Protein AF-A0A350XP68-F1 (afdb_monomer_lite)

Sequence (271 aa):
MRIRVRRPWAGPPRLPQLRHRERGGGRIGTDLDRAASTTGAGGSLAAGVLRELWVLLHRGKGRGGALSQLRDPGYGWGHRGGRRVNRSDWEQAYGDAPKRRDRWVTLSFEDLPALGLPESGEPPERIGYPGEFPYTRGIHATGYRGRQWTIRQFAGFAGVEQTNARFRHLLAQGQHGVSVAFDMPTLMGLDSDSPLALGEVGHCGVAIDTADDMAMLFDSIPLGEVSVSMTINGPAQVLFAFLLVAAEEQGVSWRDLRGTLQNDILKEYIA

pLDDT: mean 73.29, std 26.28, range [24.64, 98.19]

Radius of gyration: 33.62 Å; chains: 1; bounding box: 67×69×98 Å

Secondary structure (DSSP, 8-state):
-----SS----S--------------------------------SSSSHHHHHHHHHS----------------------------HHHHHHHHHHS--S-S--B-TTS-B--S----SSSSPPTTT--TTSTT-TT-SSTTHHHH-PPP---EE--BSHHHHHHHHHHHHHTT-SEEEEEBPHHHHTT--TTSGGGTTTTTTSSB---SHHHHHHHTTTS-TTTSEEEEE--TTHHHHHHHHHHHHHHTT--TTT--EEE---HHHHTT-

Foldseek 3Di:
DDADDPDDDPDAPDDPPPDDDDDDDDDDDDDDDDDDDDDDDDDDDPPPPVVVVVVVPDDDDDDDDDDPDDDDPDPDPDPPPDDPQDPVNVVVVVVPDDDPDPFDADPVRHTDDPDDDDPPVADDQCCHADCDPVNVVHVDNCPVVVPNDQQEDEDFAAELQVLLVVVVVVVVVPHQAYEFDEWPCVQVLHACPDPVNPPTARHRGYHDRYLVSVLSSCVPPQQLRHAYEYAHAPCLVVVVVSPCVSCVVVVHDPVSGHYYYPHDVVVVVVD

Structure (mmCIF, N/CA/C/O backbone):
data_AF-A0A350XP68-F1
#
_entry.id   AF-A0A350XP68-F1
#
loop_
_atom_site.group_PDB
_atom_site.id
_atom_site.type_symbol
_atom_site.label_atom_id
_atom_site.label_alt_id
_atom_site.label_comp_id
_atom_site.label_asym_id
_atom_site.label_entity_id
_atom_site.label_seq_id
_atom_site.pdbx_PDB_ins_code
_atom_site.Cartn_x
_atom_site.Cartn_y
_atom_site.Cartn_z
_atom_site.occupancy
_atom_site.B_iso_or_equiv
_atom_site.auth_seq_id
_atom_site.auth_comp_id
_atom_site.auth_asym_id
_atom_site.auth_atom_id
_atom_site.pdbx_PDB_model_num
ATOM 1 N N . MET A 1 1 ? -2.113 3.428 21.354 1.00 56.75 1 MET A N 1
ATOM 2 C CA . MET A 1 1 ? -2.786 2.276 20.727 1.00 56.75 1 MET A CA 1
ATOM 3 C C . MET A 1 1 ? -3.249 1.266 21.758 1.00 56.75 1 MET A C 1
ATOM 5 O O . MET A 1 1 ? -2.431 0.588 22.380 1.00 56.75 1 MET A O 1
ATOM 9 N N . ARG A 1 2 ? -4.565 1.175 21.968 1.00 53.50 2 ARG A N 1
ATOM 10 C CA . ARG A 1 2 ? -5.187 0.195 22.874 1.00 53.50 2 ARG A CA 1
ATOM 11 C C . ARG A 1 2 ? -5.909 -0.879 22.066 1.00 53.50 2 ARG A C 1
ATOM 13 O O . ARG A 1 2 ? -6.764 -0.572 21.247 1.00 53.50 2 ARG A O 1
ATOM 20 N N . ILE A 1 3 ? -5.661 -2.152 22.372 1.00 54.84 3 ILE A N 1
ATOM 21 C CA . ILE A 1 3 ? -6.489 -3.249 21.853 1.00 54.84 3 ILE A CA 1
ATOM 22 C C . ILE A 1 3 ? -7.806 -3.257 22.643 1.00 54.84 3 ILE A C 1
ATOM 24 O O . ILE A 1 3 ? -7.918 -3.904 23.683 1.00 54.84 3 ILE A O 1
ATOM 28 N N . ARG A 1 4 ? -8.788 -2.468 22.204 1.00 54.00 4 ARG A N 1
ATOM 29 C CA . ARG A 1 4 ? -10.177 -2.559 22.673 1.00 54.00 4 ARG A CA 1
ATOM 30 C C . ARG A 1 4 ? -11.000 -3.245 21.587 1.00 54.00 4 ARG A C 1
ATOM 32 O O . ARG A 1 4 ? -10.886 -2.880 20.423 1.00 54.00 4 ARG A O 1
ATOM 39 N N . VAL A 1 5 ? -11.778 -4.245 21.993 1.00 51.34 5 VAL A N 1
ATOM 40 C CA . VAL A 1 5 ? -12.723 -4.977 21.142 1.00 51.34 5 VAL A CA 1
ATOM 41 C C . VAL A 1 5 ? -14.098 -4.846 21.796 1.00 51.34 5 VAL A C 1
ATOM 43 O O . VAL A 1 5 ? -14.248 -5.176 22.977 1.00 51.34 5 VAL A O 1
ATOM 46 N N . ARG A 1 6 ? -15.103 -4.341 21.076 1.00 46.31 6 ARG A N 1
ATOM 47 C CA . ARG A 1 6 ? -16.479 -4.147 21.575 1.00 46.31 6 ARG A CA 1
ATOM 48 C C . ARG A 1 6 ? -17.195 -5.462 21.851 1.00 46.31 6 ARG A C 1
ATOM 50 O O . ARG A 1 6 ? -18.152 -5.483 22.626 1.00 46.31 6 ARG A O 1
ATOM 57 N N . ARG A 1 7 ? -16.764 -6.554 21.218 1.00 53.28 7 ARG A N 1
ATOM 58 C CA . ARG A 1 7 ? -17.338 -7.890 21.395 1.00 53.28 7 ARG A CA 1
ATOM 59 C C . ARG A 1 7 ? -16.305 -8.833 22.015 1.00 53.28 7 ARG A C 1
ATOM 61 O O . ARG A 1 7 ? -15.182 -8.902 21.528 1.00 53.28 7 ARG A O 1
ATOM 68 N N . PRO A 1 8 ? -16.654 -9.590 23.070 1.00 50.75 8 PRO A N 1
ATOM 69 C CA . PRO A 1 8 ? -15.795 -10.668 23.540 1.00 50.75 8 PRO A CA 1
ATOM 70 C C . PRO A 1 8 ? -15.576 -11.669 22.400 1.00 50.75 8 PRO A C 1
ATOM 72 O O . PRO A 1 8 ? -16.547 -12.165 21.823 1.00 50.75 8 PRO A O 1
ATOM 75 N N . TRP A 1 9 ? -14.318 -11.975 22.081 1.00 49.12 9 TRP A N 1
ATOM 76 C CA . TRP A 1 9 ? -13.973 -13.020 21.120 1.00 49.12 9 TRP A CA 1
ATOM 77 C C . TRP A 1 9 ? -14.580 -14.356 21.574 1.00 49.12 9 TRP A C 1
ATOM 79 O O . TRP A 1 9 ? -14.229 -14.888 22.626 1.00 49.12 9 TRP A O 1
ATOM 89 N N . ALA A 1 10 ? -15.508 -14.900 20.783 1.00 53.75 10 ALA A N 1
ATOM 90 C CA . ALA A 1 10 ? -16.232 -16.133 21.107 1.00 53.75 10 ALA A CA 1
ATOM 91 C C . ALA A 1 10 ? -15.424 -17.428 20.847 1.00 53.75 10 ALA A C 1
ATOM 93 O O . ALA A 1 10 ? -15.939 -18.528 21.058 1.00 53.75 10 ALA A O 1
ATOM 94 N N . GLY A 1 11 ? -14.164 -17.310 20.410 1.00 42.56 11 GLY A N 1
ATOM 95 C CA . GLY A 1 11 ? -13.335 -18.422 19.946 1.00 42.56 11 GLY A CA 1
ATOM 96 C C . GLY A 1 11 ? -13.767 -18.969 18.574 1.00 42.56 11 GLY A C 1
ATOM 97 O O . GLY A 1 11 ? -14.849 -18.647 18.080 1.00 42.56 11 GLY A O 1
ATOM 98 N N . PRO A 1 12 ? -12.929 -19.793 17.922 1.00 47.38 12 PRO A N 1
ATOM 99 C CA . PRO A 1 12 ? -13.281 -20.413 16.648 1.00 47.38 12 PRO A CA 1
ATOM 100 C C . PRO A 1 12 ? -14.461 -21.393 16.809 1.00 47.38 12 PRO A C 1
ATOM 102 O O . PRO A 1 12 ? -14.579 -22.052 17.851 1.00 47.38 12 PRO A O 1
ATOM 105 N N . PRO A 1 13 ? -15.324 -21.554 15.786 1.00 48.75 13 PRO A N 1
ATOM 106 C CA . PRO A 1 13 ? -16.388 -22.550 15.817 1.00 48.75 13 PRO A CA 1
ATOM 107 C C . PRO A 1 13 ? -15.786 -23.948 16.000 1.00 48.75 13 PRO A C 1
ATOM 109 O O . PRO A 1 13 ? -14.876 -24.355 15.274 1.00 48.75 13 PRO A O 1
ATOM 112 N N . ARG A 1 14 ? -16.291 -24.701 16.986 1.00 39.47 14 ARG A N 1
ATOM 113 C CA . ARG A 1 14 ? -15.893 -26.100 17.187 1.00 39.47 14 ARG A CA 1
ATOM 114 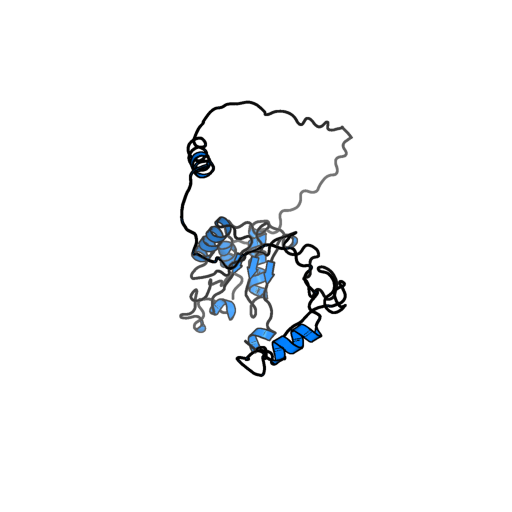C C . ARG A 1 14 ? -16.251 -26.875 15.924 1.00 39.47 14 ARG A C 1
ATOM 116 O O . ARG A 1 14 ? -17.431 -27.031 15.617 1.00 39.47 14 ARG A O 1
ATOM 123 N N . LEU A 1 15 ? -15.237 -27.358 15.208 1.00 36.22 15 LEU A N 1
ATOM 124 C CA . LEU A 1 15 ? -15.442 -28.243 14.067 1.00 36.22 15 LEU A CA 1
ATOM 125 C C . LEU A 1 15 ? -16.299 -29.438 14.521 1.00 36.22 15 LEU A C 1
ATOM 127 O O . LEU A 1 15 ? -15.980 -30.051 15.548 1.00 36.22 15 LEU A O 1
ATOM 131 N N . PRO A 1 16 ? -17.383 -29.782 13.802 1.00 37.44 16 PRO A N 1
ATOM 132 C CA . PRO A 1 16 ? -18.133 -30.981 14.115 1.00 37.44 16 PRO A CA 1
ATOM 133 C C . PRO A 1 16 ? -17.192 -32.177 13.989 1.00 37.44 16 PRO A C 1
ATOM 135 O O . PRO A 1 16 ? -16.515 -32.340 12.973 1.00 37.44 16 PRO A O 1
ATOM 138 N N . GLN A 1 17 ? -17.136 -33.012 15.030 1.00 34.19 17 GLN A N 1
ATOM 139 C CA . GLN A 1 17 ? -16.417 -34.277 14.957 1.00 34.19 17 GLN A CA 1
ATOM 140 C C . GLN A 1 17 ? -17.041 -35.113 13.837 1.00 34.19 17 GLN A C 1
ATOM 142 O O . GLN A 1 17 ? -18.140 -35.652 13.983 1.00 34.19 17 GLN A O 1
ATOM 147 N N . LEU A 1 18 ? -16.346 -35.183 12.703 1.00 34.97 18 LEU A N 1
ATOM 148 C CA . LEU A 1 18 ? -16.695 -36.039 11.581 1.00 34.97 18 LEU A CA 1
ATOM 149 C C . LEU A 1 18 ? -16.622 -37.492 12.055 1.00 34.97 18 LEU A C 1
ATOM 151 O O . LEU A 1 18 ? -15.561 -38.112 12.079 1.00 34.97 18 LEU A O 1
ATOM 155 N N . ARG A 1 19 ? -17.770 -38.049 12.452 1.00 33.50 19 ARG A N 1
ATOM 156 C CA . ARG A 1 19 ? -17.935 -39.498 12.550 1.00 33.50 19 ARG A CA 1
ATOM 157 C C . ARG A 1 19 ? -17.879 -40.048 11.131 1.00 33.50 19 ARG A C 1
ATOM 159 O O . ARG A 1 19 ? -18.789 -39.811 10.339 1.00 33.50 19 ARG A O 1
ATOM 166 N N . HIS A 1 20 ? -16.803 -40.769 10.831 1.00 31.61 20 HIS A N 1
ATOM 167 C CA . HIS A 1 20 ? -16.649 -41.548 9.609 1.00 31.61 20 HIS A CA 1
ATOM 168 C C . HIS A 1 20 ? -17.885 -42.438 9.419 1.00 31.61 20 HIS A C 1
ATOM 170 O O . HIS A 1 20 ? -18.151 -43.331 10.224 1.00 31.61 20 HIS A O 1
ATOM 176 N N . ARG A 1 21 ? -18.668 -42.171 8.372 1.00 33.53 21 ARG A N 1
ATOM 177 C CA . ARG A 1 21 ? -19.762 -43.037 7.931 1.00 33.53 21 ARG A CA 1
ATOM 178 C C . ARG A 1 21 ? -19.402 -43.528 6.536 1.00 33.53 21 ARG A C 1
ATOM 180 O O . ARG A 1 21 ? -19.469 -42.770 5.575 1.00 33.53 21 ARG A O 1
ATOM 187 N N . GLU A 1 22 ? -18.976 -44.781 6.449 1.00 37.31 22 GLU A N 1
ATOM 188 C CA . GLU A 1 22 ? -18.713 -45.459 5.182 1.00 37.31 22 GLU A CA 1
ATOM 189 C C . GLU A 1 22 ? -20.000 -45.559 4.346 1.00 37.31 22 GLU A C 1
ATOM 191 O O . GLU A 1 22 ? -21.021 -46.066 4.815 1.00 37.31 22 GLU A O 1
ATOM 196 N N . ARG A 1 23 ? -19.946 -45.072 3.102 1.00 35.44 23 ARG A N 1
ATOM 197 C CA . ARG A 1 23 ? -20.812 -45.443 1.967 1.00 35.44 23 ARG A CA 1
ATOM 198 C C . ARG A 1 23 ? -19.914 -45.329 0.729 1.00 35.44 23 ARG A C 1
ATOM 200 O O . ARG A 1 23 ? -19.289 -44.296 0.541 1.00 35.44 23 ARG A O 1
ATOM 207 N N . GLY A 1 24 ? -19.664 -46.376 -0.052 1.00 29.62 24 GLY A N 1
ATOM 208 C CA . GLY A 1 24 ? -20.661 -47.191 -0.743 1.00 29.62 24 GLY A CA 1
ATOM 209 C C . GLY A 1 24 ? -20.871 -46.572 -2.127 1.00 29.62 24 GLY A C 1
ATOM 210 O O . GLY A 1 24 ? -21.585 -45.583 -2.244 1.00 29.62 24 GLY A O 1
ATOM 211 N N . GLY A 1 25 ? -20.162 -47.092 -3.133 1.00 32.56 25 GLY A N 1
ATOM 212 C CA . GLY A 1 25 ? -20.030 -46.492 -4.461 1.00 32.56 25 GLY A CA 1
ATOM 213 C C . GLY A 1 25 ? -21.327 -46.430 -5.275 1.00 32.56 25 GLY A C 1
ATOM 214 O O . GLY A 1 25 ? -22.153 -47.338 -5.234 1.00 32.56 25 GLY A O 1
ATOM 215 N N . GLY A 1 26 ? -21.458 -45.364 -6.065 1.00 28.64 26 GLY A N 1
ATOM 216 C CA . GLY A 1 26 ? -22.518 -45.169 -7.052 1.00 28.64 26 GLY A CA 1
ATOM 217 C C . GLY A 1 26 ? -22.105 -44.094 -8.058 1.00 28.64 26 GLY A C 1
ATOM 218 O O . GLY A 1 26 ? -21.729 -42.993 -7.672 1.00 28.64 26 GLY A O 1
ATOM 219 N N . ARG A 1 27 ? -22.104 -44.457 -9.344 1.00 30.27 27 ARG A N 1
ATOM 220 C CA . ARG A 1 27 ? -21.661 -43.653 -10.495 1.00 30.27 27 ARG A CA 1
ATOM 221 C C . ARG A 1 27 ? -22.576 -42.440 -10.725 1.00 30.27 27 ARG A C 1
ATOM 223 O O . ARG A 1 27 ? -23.791 -42.586 -10.659 1.00 30.27 27 ARG A O 1
ATOM 230 N N . ILE A 1 28 ? -21.995 -41.290 -11.075 1.00 32.34 28 ILE A N 1
ATOM 231 C CA . ILE A 1 28 ? -22.714 -40.095 -11.548 1.00 32.34 28 ILE A CA 1
ATOM 232 C C . ILE A 1 28 ? -22.526 -40.003 -13.067 1.00 32.34 28 ILE A C 1
ATOM 234 O O . ILE A 1 28 ? -21.398 -39.899 -13.545 1.00 32.34 28 ILE A O 1
ATOM 238 N N . GLY A 1 29 ? -23.633 -40.094 -13.807 1.00 28.31 29 GLY A N 1
ATOM 239 C CA . GLY A 1 29 ? -23.711 -39.783 -15.233 1.00 28.31 29 GLY A CA 1
ATOM 240 C C . GLY A 1 29 ? -23.885 -38.280 -15.450 1.00 28.31 29 GLY A C 1
ATOM 241 O O . GLY A 1 29 ? -24.568 -37.608 -14.679 1.00 28.31 29 GLY A O 1
ATOM 242 N N . THR A 1 30 ? -23.227 -37.764 -16.480 1.00 32.09 30 THR A N 1
ATOM 243 C CA . THR A 1 30 ? -23.265 -36.372 -16.935 1.00 32.09 30 THR A CA 1
ATOM 244 C C . THR A 1 30 ? -24.380 -36.187 -17.962 1.00 32.09 30 THR A C 1
ATOM 246 O O . THR A 1 30 ? -24.311 -36.812 -19.016 1.00 32.09 30 THR A O 1
ATOM 249 N N . ASP A 1 31 ? -25.341 -35.303 -17.691 1.00 28.84 31 ASP A N 1
ATOM 250 C CA . ASP A 1 31 ? -26.279 -34.779 -18.693 1.00 28.84 31 ASP A CA 1
ATOM 251 C C . ASP A 1 31 ? -26.130 -33.251 -18.753 1.00 28.84 31 ASP A C 1
ATOM 253 O O . ASP A 1 31 ? -26.658 -32.502 -17.929 1.00 28.84 31 ASP A O 1
ATOM 257 N N . LEU A 1 32 ? -25.336 -32.808 -19.726 1.00 27.84 32 LEU A N 1
ATOM 258 C CA . LEU A 1 32 ? -25.329 -31.456 -20.268 1.00 27.84 32 LEU A CA 1
ATOM 259 C C . LEU A 1 32 ? -26.163 -31.518 -21.546 1.00 27.84 32 LEU A C 1
ATOM 261 O O . LEU A 1 32 ? -25.695 -32.109 -22.507 1.00 27.84 32 LEU A O 1
ATOM 265 N N . ASP A 1 33 ? -27.378 -30.968 -21.524 1.00 25.53 33 ASP A N 1
ATOM 266 C CA . ASP A 1 33 ? -28.031 -30.329 -22.679 1.00 25.53 33 ASP A CA 1
ATOM 267 C C . ASP A 1 33 ? -29.472 -29.930 -22.336 1.00 25.53 33 ASP A C 1
ATOM 269 O O . ASP A 1 33 ? -30.392 -30.748 -22.352 1.00 25.53 33 ASP A O 1
ATOM 273 N N . ARG A 1 34 ? -29.689 -28.638 -22.054 1.00 27.95 34 ARG A N 1
ATOM 274 C CA . ARG A 1 34 ? -30.958 -27.938 -22.330 1.00 27.95 34 ARG A CA 1
ATOM 275 C C . ARG A 1 34 ? -30.847 -26.450 -22.009 1.00 27.95 34 ARG A C 1
ATOM 277 O O . ARG A 1 34 ? -30.933 -26.066 -20.851 1.00 27.95 34 ARG A O 1
ATOM 284 N N . ALA A 1 35 ? -30.717 -25.627 -23.049 1.00 27.14 35 ALA A N 1
ATOM 285 C CA . ALA A 1 35 ? -31.477 -24.382 -23.216 1.00 27.14 35 ALA A CA 1
ATOM 286 C C . ALA A 1 35 ? -31.046 -23.671 -24.509 1.00 27.14 35 ALA A C 1
ATOM 288 O O . ALA A 1 35 ? -30.194 -22.789 -24.508 1.00 27.14 35 ALA A O 1
ATOM 289 N N . ALA A 1 36 ? -31.682 -24.036 -25.620 1.00 26.08 36 ALA A N 1
ATOM 290 C CA . ALA A 1 36 ? -31.770 -23.195 -26.803 1.00 26.08 36 ALA A CA 1
ATOM 291 C C . ALA A 1 36 ? -33.242 -23.142 -27.211 1.00 26.08 36 ALA A C 1
ATOM 293 O O . ALA A 1 36 ? -33.759 -24.139 -27.700 1.00 26.08 36 ALA A O 1
ATOM 294 N N . SER A 1 37 ? -33.903 -22.009 -26.958 1.00 26.31 37 SER A N 1
ATOM 295 C CA . SER A 1 37 ? -34.945 -21.420 -27.815 1.00 26.31 37 SER A CA 1
ATOM 296 C C . SER A 1 37 ? -35.741 -20.368 -27.041 1.00 26.31 37 SER A C 1
ATOM 298 O O . SER A 1 37 ? -36.553 -20.740 -26.201 1.00 26.31 37 SER A O 1
ATOM 300 N N . THR A 1 38 ? -35.567 -19.092 -27.393 1.00 29.52 38 THR A N 1
ATOM 301 C CA . THR A 1 38 ? -36.665 -18.124 -27.578 1.00 29.52 38 THR A CA 1
ATOM 302 C C . THR A 1 38 ? -36.125 -16.833 -28.214 1.00 29.52 38 THR A C 1
ATOM 304 O O . THR A 1 38 ? -35.278 -16.171 -27.632 1.00 29.52 38 THR A O 1
ATOM 307 N N . THR A 1 39 ? -36.627 -16.533 -29.427 1.00 30.88 39 THR A N 1
ATOM 308 C CA . THR A 1 39 ? -37.033 -15.210 -29.985 1.00 30.88 39 THR A CA 1
ATOM 309 C C . THR A 1 39 ? -36.126 -13.982 -29.774 1.00 30.88 39 THR A C 1
ATOM 311 O O . THR A 1 39 ? -35.772 -13.656 -28.657 1.00 30.88 39 THR A O 1
ATOM 314 N N . GLY A 1 40 ? -35.801 -13.129 -30.749 1.00 24.64 40 GLY A N 1
ATOM 315 C CA . GLY A 1 40 ? -36.362 -12.868 -32.073 1.00 24.64 40 GLY A CA 1
ATOM 316 C C . GLY A 1 40 ? -36.255 -11.359 -32.384 1.00 24.64 40 GLY A C 1
ATOM 317 O O . GLY A 1 40 ? -36.563 -10.545 -31.527 1.00 24.64 40 GLY A O 1
ATOM 318 N N . ALA A 1 41 ? -35.837 -11.042 -33.617 1.00 27.56 41 ALA A N 1
ATOM 319 C CA . ALA A 1 41 ? -36.075 -9.827 -34.419 1.00 27.56 41 ALA A CA 1
ATOM 320 C C . ALA A 1 41 ? -35.684 -8.412 -33.910 1.00 27.56 41 ALA A C 1
ATOM 322 O O . ALA A 1 41 ? -36.256 -7.871 -32.971 1.00 27.56 41 ALA A O 1
ATOM 323 N N . GLY A 1 42 ? -34.827 -7.740 -34.698 1.00 25.91 42 GLY A N 1
ATOM 324 C CA . GLY A 1 42 ? -34.657 -6.280 -34.711 1.00 25.91 42 GLY A CA 1
ATOM 325 C C . GLY A 1 42 ? -33.529 -5.802 -35.641 1.00 25.91 42 GLY A C 1
ATOM 326 O O . GLY A 1 42 ? -32.393 -5.665 -35.202 1.00 25.91 42 GLY A O 1
ATOM 327 N N . GLY A 1 43 ? -33.826 -5.565 -36.930 1.00 27.12 43 GLY A N 1
ATOM 328 C CA . GLY A 1 43 ? -32.963 -4.792 -37.852 1.00 27.12 43 GLY A CA 1
ATOM 329 C C . GLY A 1 43 ? -32.937 -3.303 -37.461 1.00 27.12 43 GLY A C 1
ATOM 330 O O . GLY A 1 43 ? -33.636 -2.899 -36.546 1.00 27.12 43 GLY A O 1
ATOM 331 N N . SER A 1 44 ? -32.228 -2.369 -38.087 1.00 31.77 44 SER A N 1
ATOM 332 C CA . SER A 1 44 ? -31.491 -2.289 -39.346 1.00 31.77 44 SER A CA 1
ATOM 333 C C . SER A 1 44 ? -30.779 -0.927 -39.296 1.00 31.77 44 SER A C 1
ATOM 335 O O . SER A 1 44 ? -31.468 0.088 -39.247 1.00 31.77 44 SER A O 1
ATOM 337 N N . LEU A 1 45 ? -29.443 -0.869 -39.333 1.00 29.77 45 LEU A N 1
ATOM 338 C CA . LEU A 1 45 ? -28.697 0.403 -39.452 1.00 29.77 45 LEU A CA 1
ATOM 339 C C . LEU A 1 45 ? -27.453 0.323 -40.363 1.00 29.77 45 LEU A C 1
ATOM 341 O O . LEU A 1 45 ? -26.689 1.277 -40.456 1.00 29.77 45 LEU A O 1
ATOM 345 N N . ALA A 1 46 ? -27.254 -0.778 -41.096 1.00 36.53 46 ALA A N 1
ATOM 346 C CA . ALA A 1 46 ? -26.019 -1.011 -41.862 1.00 36.53 46 ALA A CA 1
ATOM 347 C C . ALA A 1 46 ? -26.094 -0.678 -43.370 1.00 36.53 46 ALA A C 1
ATOM 349 O O . ALA A 1 46 ? -25.110 -0.854 -44.084 1.00 36.53 46 ALA A O 1
ATOM 350 N N . ALA A 1 47 ? -27.224 -0.184 -43.888 1.00 34.81 47 ALA A N 1
ATOM 351 C CA . ALA A 1 47 ? -27.417 -0.026 -45.338 1.00 34.81 47 ALA A CA 1
ATOM 352 C C . ALA A 1 47 ? -27.045 1.362 -45.911 1.00 34.81 47 ALA A C 1
ATOM 354 O O . ALA A 1 47 ? -26.945 1.507 -47.128 1.00 34.81 47 ALA A O 1
ATOM 355 N N . GLY A 1 48 ? -26.815 2.380 -45.072 1.00 34.94 48 GLY A N 1
ATOM 356 C CA . GLY A 1 48 ? -26.527 3.750 -45.534 1.00 34.94 48 GLY A CA 1
ATOM 357 C C . GLY A 1 48 ? -25.056 4.015 -45.876 1.00 34.94 48 GLY A C 1
ATOM 358 O O . GLY A 1 48 ? -24.757 4.747 -46.813 1.00 34.94 48 GLY A O 1
ATOM 359 N N . VAL A 1 49 ? -24.125 3.376 -45.166 1.00 39.47 49 VAL A N 1
ATOM 360 C CA . VAL A 1 49 ? -22.685 3.697 -45.254 1.00 39.47 49 VAL A CA 1
ATOM 361 C C . VAL A 1 49 ? -22.010 3.043 -46.471 1.00 39.47 49 VAL A C 1
ATOM 363 O O . VAL A 1 49 ? -21.017 3.546 -46.987 1.00 39.47 49 VAL A O 1
ATOM 366 N N . LEU A 1 50 ? -22.586 1.962 -47.006 1.00 37.69 50 LEU A N 1
ATOM 367 C CA . LEU A 1 50 ? -22.013 1.219 -48.136 1.00 37.69 50 LEU A CA 1
ATOM 368 C C . LEU A 1 50 ? -22.379 1.790 -49.520 1.00 37.69 50 LEU A C 1
ATOM 370 O O . LEU A 1 50 ? -21.789 1.380 -50.518 1.00 37.69 50 LEU A O 1
ATOM 374 N N . ARG A 1 51 ? -23.303 2.759 -49.605 1.00 35.75 51 ARG A N 1
ATOM 375 C CA . ARG A 1 51 ? -23.684 3.407 -50.877 1.00 35.75 51 ARG A CA 1
ATOM 376 C C . ARG A 1 51 ? -22.791 4.597 -51.249 1.00 35.75 51 ARG A C 1
ATOM 378 O O . ARG A 1 51 ? -22.520 4.792 -52.430 1.00 35.75 51 ARG A O 1
ATOM 385 N N . GLU A 1 52 ? -22.280 5.327 -50.261 1.00 35.09 52 GLU A N 1
ATOM 386 C CA . GLU A 1 52 ? -21.388 6.486 -50.458 1.00 35.09 52 GLU A CA 1
ATOM 387 C C . GLU A 1 52 ? -19.975 6.069 -50.916 1.00 35.09 52 GLU A C 1
ATOM 389 O O . GLU A 1 52 ? -19.363 6.718 -51.763 1.00 35.09 52 GLU A O 1
ATOM 394 N N . LEU A 1 53 ? -19.479 4.913 -50.454 1.00 35.84 53 LEU A N 1
ATOM 395 C CA . LEU A 1 53 ? -18.155 4.391 -50.827 1.00 35.84 53 LEU A CA 1
ATOM 396 C C . LEU A 1 53 ? -18.079 3.872 -52.273 1.00 35.84 53 LEU A C 1
ATOM 398 O O . LEU A 1 53 ? -17.010 3.888 -52.882 1.00 35.84 53 LEU A O 1
ATOM 402 N N . TRP A 1 54 ? -19.203 3.445 -52.855 1.00 36.78 54 TRP A N 1
ATOM 403 C CA . TRP A 1 54 ? -19.234 2.933 -54.228 1.00 36.78 54 TRP A CA 1
ATOM 404 C C . TRP A 1 54 ? -19.199 4.059 -55.274 1.00 36.78 54 TRP A C 1
ATOM 406 O O . TRP A 1 54 ? -18.525 3.936 -56.300 1.00 36.78 54 TRP A O 1
ATOM 416 N N . VAL A 1 55 ? -19.855 5.189 -54.981 1.00 38.88 55 VAL A N 1
ATOM 417 C CA . VAL A 1 55 ? -19.881 6.383 -55.848 1.00 38.88 55 VAL A CA 1
ATOM 418 C C . VAL A 1 55 ? -18.508 7.063 -55.911 1.00 38.88 55 VAL A C 1
ATOM 420 O O . VAL A 1 55 ? -18.139 7.587 -56.964 1.00 38.88 55 VAL A O 1
ATOM 423 N N . LEU A 1 56 ? -17.715 6.981 -54.837 1.00 38.72 56 LEU A N 1
ATOM 424 C CA . LEU A 1 56 ? -16.355 7.528 -54.793 1.00 38.72 56 LEU A CA 1
ATOM 425 C C . LEU A 1 56 ? -15.333 6.737 -55.625 1.00 38.72 56 LEU A C 1
ATOM 427 O O . LEU A 1 56 ? -14.314 7.297 -56.018 1.00 38.72 56 LEU A O 1
ATOM 431 N N . LEU A 1 57 ? -15.590 5.458 -55.919 1.00 35.19 57 LEU A N 1
ATOM 432 C CA . LEU A 1 57 ? -14.595 4.576 -56.544 1.00 35.19 57 LEU A CA 1
ATOM 433 C C . LEU A 1 57 ? -14.711 4.444 -58.074 1.00 35.19 57 LEU A C 1
ATOM 435 O O . LEU A 1 57 ? -13.801 3.892 -58.686 1.00 35.19 57 LEU A O 1
ATOM 439 N N . HIS A 1 58 ? -15.783 4.932 -58.717 1.00 40.50 58 HIS A N 1
ATOM 440 C CA . HIS A 1 58 ? -16.067 4.567 -60.122 1.00 40.50 58 HIS A CA 1
ATOM 441 C C . HIS A 1 58 ? -16.443 5.712 -61.084 1.00 40.50 58 HIS A C 1
ATOM 443 O O . HIS A 1 58 ? -16.945 5.453 -62.180 1.00 40.50 58 HIS A O 1
ATOM 449 N N . ARG A 1 59 ? -16.151 6.981 -60.766 1.00 36.16 59 ARG A N 1
ATOM 450 C CA . ARG A 1 59 ? -16.313 8.094 -61.725 1.00 36.16 59 ARG A CA 1
ATOM 451 C C . ARG A 1 59 ? -14.978 8.562 -62.308 1.00 36.16 59 ARG A C 1
ATOM 453 O O . ARG A 1 59 ? -14.250 9.304 -61.664 1.00 36.16 59 ARG A O 1
ATOM 460 N N . GLY A 1 60 ? -14.730 8.218 -63.576 1.00 32.38 60 GLY A N 1
ATOM 461 C CA . GLY A 1 60 ? -13.898 9.051 -64.454 1.00 32.38 60 GLY A CA 1
ATOM 462 C C . GLY A 1 60 ? -12.948 8.320 -65.403 1.00 32.38 60 GLY A C 1
ATOM 463 O O . GLY A 1 60 ? -11.738 8.386 -65.226 1.00 32.38 60 GLY A O 1
ATOM 464 N N . LYS A 1 61 ? -13.472 7.703 -66.471 1.00 34.59 61 LYS A N 1
ATOM 465 C CA . LYS A 1 61 ? -12.717 7.468 -67.716 1.00 34.59 61 LYS A CA 1
ATOM 466 C C . LYS A 1 61 ? -13.206 8.439 -68.798 1.00 34.59 61 LYS A C 1
ATOM 468 O O . LYS A 1 61 ? -14.348 8.323 -69.230 1.00 34.59 61 LYS A O 1
ATOM 473 N N . GLY A 1 62 ? -12.308 9.294 -69.299 1.00 29.38 62 GLY A N 1
ATOM 474 C CA . GLY A 1 62 ? -12.238 9.639 -70.728 1.00 29.38 62 GLY A CA 1
ATOM 475 C C . GLY A 1 62 ? -12.376 11.113 -71.149 1.00 29.38 62 GLY A C 1
ATOM 476 O O . GLY A 1 62 ? -13.378 11.750 -70.845 1.00 29.38 62 GLY A O 1
ATOM 477 N N . ARG A 1 63 ? -11.426 11.522 -72.021 1.00 31.19 63 ARG A N 1
ATOM 478 C CA . ARG A 1 63 ? -11.269 12.761 -72.835 1.00 31.19 63 ARG A CA 1
ATOM 479 C C . ARG A 1 63 ? -10.540 13.908 -72.115 1.00 31.19 63 ARG A C 1
ATOM 481 O O . ARG A 1 63 ? -10.954 14.299 -71.042 1.00 31.19 63 ARG A O 1
ATOM 488 N N . GLY A 1 64 ? -9.461 14.516 -72.608 1.00 29.41 64 GLY A N 1
ATOM 489 C CA . GLY A 1 64 ? -8.784 14.490 -73.906 1.00 29.41 64 GLY A CA 1
ATOM 490 C C . GLY A 1 64 ? -8.333 15.922 -74.226 1.00 29.41 64 GLY A C 1
ATOM 491 O O . GLY A 1 64 ? -9.192 16.766 -74.438 1.00 29.41 64 GLY A O 1
ATOM 492 N N . GLY A 1 65 ? -7.021 16.184 -74.266 1.00 30.27 65 GLY A N 1
ATOM 493 C CA . GLY A 1 65 ? -6.449 17.423 -74.816 1.00 30.27 65 GLY A CA 1
ATOM 494 C C . GLY A 1 65 ? -5.845 18.417 -73.813 1.00 30.27 65 GLY A C 1
ATOM 495 O O . GLY A 1 65 ? -6.540 18.961 -72.968 1.00 30.27 65 GLY A O 1
ATOM 496 N N . ALA A 1 66 ? -4.549 18.683 -74.021 1.00 39.59 66 ALA A N 1
ATOM 497 C CA . ALA A 1 66 ? -3.776 19.868 -73.630 1.00 39.59 66 ALA A CA 1
ATOM 498 C C . ALA A 1 66 ? -3.567 20.168 -72.134 1.00 39.59 66 ALA A C 1
ATOM 500 O O . ALA A 1 66 ? -4.193 21.063 -71.591 1.00 39.59 66 ALA A O 1
ATOM 501 N N . LEU A 1 67 ? -2.561 19.525 -71.527 1.00 29.89 67 LEU A N 1
ATOM 502 C CA . LEU A 1 67 ? -1.744 20.104 -70.444 1.00 29.89 67 LEU A CA 1
ATOM 503 C C . LEU A 1 67 ? -0.328 19.494 -70.500 1.00 29.89 67 LEU A C 1
ATOM 505 O O . LEU A 1 67 ? 0.127 18.781 -69.611 1.00 29.89 67 LEU A O 1
ATOM 509 N N . SER A 1 68 ? 0.385 19.736 -71.601 1.00 38.00 68 SER A N 1
ATOM 510 C CA . SER A 1 68 ? 1.833 19.527 -71.657 1.00 38.00 68 SER A CA 1
ATOM 511 C C . SER A 1 68 ? 2.516 20.744 -71.039 1.00 38.00 68 SER A C 1
ATOM 513 O O . SER A 1 68 ? 2.760 21.700 -71.765 1.00 38.00 68 SER A O 1
ATOM 515 N N . GLN A 1 69 ? 2.757 20.730 -69.722 1.00 37.50 69 GLN A N 1
ATOM 516 C CA . GLN A 1 69 ? 3.829 21.474 -69.024 1.00 37.50 69 GLN A CA 1
ATOM 517 C C . GLN A 1 69 ? 3.658 21.423 -67.495 1.00 37.50 69 GLN A C 1
ATOM 519 O O . GLN A 1 69 ? 3.600 22.449 -66.836 1.00 37.50 69 GLN A O 1
ATOM 524 N N . LEU A 1 70 ? 3.628 20.235 -66.892 1.00 34.19 70 LEU A N 1
ATOM 525 C CA . LEU A 1 70 ? 3.966 20.093 -65.472 1.00 34.19 70 LEU A CA 1
ATOM 526 C C . LEU A 1 70 ? 4.781 18.808 -65.299 1.00 34.19 70 LEU A C 1
ATOM 528 O O . LEU A 1 70 ? 4.269 17.699 -65.428 1.00 34.19 70 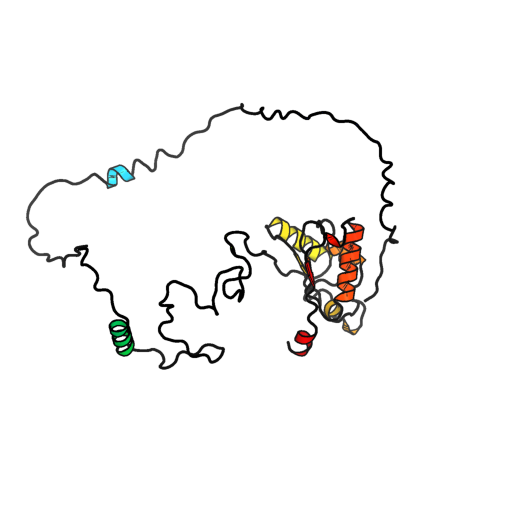LEU A O 1
ATOM 532 N N . ARG A 1 71 ? 6.091 18.976 -65.094 1.00 33.31 71 ARG A N 1
ATOM 533 C CA . ARG A 1 71 ? 7.008 17.912 -64.671 1.00 33.31 71 ARG A CA 1
ATOM 534 C C . ARG A 1 71 ? 6.705 17.604 -63.207 1.00 33.31 71 ARG A C 1
ATOM 536 O O . ARG A 1 71 ? 7.019 18.417 -62.344 1.00 33.31 71 ARG A O 1
ATOM 543 N N . ASP A 1 72 ? 6.133 16.438 -62.956 1.00 33.19 72 ASP A N 1
ATOM 544 C CA . ASP A 1 72 ? 6.012 15.854 -61.622 1.00 33.19 72 ASP A CA 1
ATOM 545 C C . ASP A 1 72 ? 7.288 15.031 -61.332 1.00 33.19 72 ASP A C 1
ATOM 547 O O . ASP A 1 72 ? 7.655 14.175 -62.152 1.00 33.19 72 ASP A O 1
ATOM 551 N N . PRO A 1 73 ? 8.038 15.291 -60.243 1.00 34.41 73 PRO A N 1
ATOM 552 C CA . PRO A 1 73 ? 9.161 14.451 -59.859 1.00 34.41 73 PRO A CA 1
ATOM 553 C C . PRO A 1 73 ? 8.615 13.124 -59.323 1.00 34.41 73 PRO A C 1
ATOM 555 O O . PRO A 1 73 ? 8.121 13.032 -58.204 1.00 34.41 73 PRO A O 1
ATOM 558 N N . GLY A 1 74 ? 8.687 12.092 -60.165 1.00 30.56 74 GLY A N 1
ATOM 559 C CA . GLY A 1 74 ? 8.082 10.786 -59.934 1.00 30.56 74 GLY A CA 1
ATOM 560 C C . GLY A 1 74 ? 8.376 10.167 -58.565 1.00 30.56 74 GLY A C 1
ATOM 561 O O . GLY A 1 74 ? 9.505 9.776 -58.266 1.00 30.56 74 GLY A O 1
ATOM 562 N N . TYR A 1 75 ? 7.314 9.960 -57.789 1.00 33.00 75 TYR A N 1
ATOM 563 C CA . TYR A 1 75 ? 7.277 8.969 -56.719 1.00 33.00 75 TYR A CA 1
ATOM 564 C C . TYR A 1 75 ? 7.021 7.585 -57.325 1.00 33.00 75 TYR A C 1
ATOM 566 O O . TYR A 1 75 ? 5.888 7.133 -57.474 1.00 33.00 75 TYR A O 1
ATOM 574 N N . GLY A 1 76 ? 8.101 6.903 -57.699 1.00 31.67 76 GLY A N 1
ATOM 575 C CA . GLY A 1 76 ? 8.082 5.470 -57.968 1.00 31.67 76 GLY A CA 1
ATOM 576 C C . GLY A 1 76 ? 8.386 4.696 -56.690 1.00 31.67 76 GLY A C 1
ATOM 577 O O . GLY A 1 76 ? 9.516 4.745 -56.204 1.00 31.67 76 GLY A O 1
ATOM 578 N N . TRP A 1 77 ? 7.418 3.927 -56.183 1.00 36.03 77 TRP A N 1
ATOM 579 C CA . TRP A 1 77 ? 7.679 2.813 -55.264 1.00 36.03 77 TRP A CA 1
ATOM 580 C C . TRP A 1 77 ? 8.372 1.683 -56.035 1.00 36.03 77 TRP A C 1
ATOM 582 O O . TRP A 1 77 ? 7.789 0.658 -56.374 1.00 36.03 77 TRP A O 1
ATOM 592 N N . GLY A 1 78 ? 9.640 1.904 -56.369 1.00 33.72 78 GLY A N 1
ATOM 593 C CA . GLY A 1 78 ? 10.543 0.836 -56.752 1.00 33.72 78 GLY A CA 1
ATOM 594 C C . GLY A 1 78 ? 11.055 0.176 -55.482 1.00 33.72 78 GLY A C 1
ATOM 595 O O . GLY A 1 78 ? 11.705 0.835 -54.671 1.00 33.72 78 GLY A O 1
ATOM 596 N N . HIS A 1 79 ? 10.819 -1.126 -55.330 1.00 43.50 79 HIS A N 1
ATOM 597 C CA . HIS A 1 79 ? 11.628 -1.970 -54.456 1.00 43.50 79 HIS A CA 1
ATOM 598 C C . HIS A 1 79 ? 13.081 -1.953 -54.968 1.00 43.50 79 HIS A C 1
ATOM 600 O O . HIS A 1 79 ? 13.528 -2.866 -55.656 1.00 43.50 79 HIS A O 1
ATOM 606 N N . ARG A 1 80 ? 13.833 -0.884 -54.675 1.00 43.12 80 ARG A N 1
ATOM 607 C CA . ARG A 1 80 ? 15.294 -0.922 -54.728 1.00 43.12 80 ARG A CA 1
ATOM 608 C C . ARG A 1 80 ? 15.717 -1.769 -53.541 1.00 43.12 80 ARG A C 1
ATOM 610 O O . ARG A 1 80 ? 15.367 -1.431 -52.414 1.00 43.12 80 ARG A O 1
ATOM 617 N N . GLY A 1 81 ? 16.428 -2.866 -53.793 1.00 45.88 81 GLY A N 1
ATOM 618 C CA . GLY A 1 81 ? 17.062 -3.651 -52.737 1.00 45.88 81 GLY A CA 1
ATOM 619 C C . GLY A 1 81 ? 17.840 -2.712 -51.820 1.00 45.88 81 GLY A C 1
ATOM 620 O O . GLY A 1 81 ? 18.847 -2.136 -52.230 1.00 45.88 81 GLY A O 1
ATOM 621 N N . GLY A 1 82 ? 17.310 -2.475 -50.619 1.00 41.31 82 GLY A N 1
ATOM 622 C CA . GLY A 1 82 ? 17.905 -1.557 -49.661 1.00 41.31 82 GLY A CA 1
ATOM 623 C C . GLY A 1 82 ? 19.277 -2.087 -49.281 1.00 41.31 82 GLY A C 1
ATOM 624 O O . GLY A 1 82 ? 19.387 -3.184 -48.734 1.00 41.31 82 GLY A O 1
ATOM 625 N N . ARG A 1 83 ? 20.330 -1.329 -49.599 1.00 50.78 83 ARG A N 1
ATOM 626 C CA . ARG A 1 83 ? 21.678 -1.603 -49.101 1.00 50.78 83 ARG A CA 1
ATOM 627 C C . ARG A 1 83 ? 21.578 -1.653 -47.577 1.00 50.78 83 ARG A C 1
ATOM 629 O O . ARG A 1 83 ? 21.158 -0.676 -46.962 1.00 50.78 83 ARG A O 1
ATOM 636 N N . ARG A 1 84 ? 21.890 -2.806 -46.980 1.00 50.59 84 ARG A N 1
ATOM 637 C CA . ARG A 1 84 ? 21.924 -2.969 -45.524 1.00 50.59 84 ARG A CA 1
ATOM 638 C C . ARG A 1 84 ? 22.962 -1.968 -45.001 1.00 50.59 84 ARG A C 1
ATOM 640 O O . ARG A 1 84 ? 24.142 -2.130 -45.297 1.00 50.59 84 ARG A O 1
ATOM 647 N N . VAL A 1 85 ? 22.517 -0.901 -44.335 1.00 58.75 85 VAL A N 1
ATOM 648 C CA . VAL A 1 85 ? 23.409 0.099 -43.727 1.00 58.75 85 VAL A CA 1
ATOM 649 C C . VAL A 1 85 ? 24.239 -0.638 -42.684 1.00 58.75 85 VAL A C 1
ATOM 651 O O . VAL A 1 85 ? 23.674 -1.246 -41.773 1.00 58.75 85 VAL A O 1
ATOM 654 N N . ASN A 1 86 ? 25.559 -0.666 -42.865 1.00 67.81 86 ASN A N 1
ATOM 655 C CA . ASN A 1 86 ? 26.447 -1.271 -41.881 1.00 67.81 86 ASN A CA 1
ATOM 656 C C . ASN A 1 86 ? 26.671 -0.281 -40.730 1.00 67.81 86 ASN A C 1
ATOM 658 O O . ASN A 1 86 ? 26.524 0.928 -40.904 1.00 67.81 86 ASN A O 1
ATOM 662 N N . ARG A 1 87 ? 27.043 -0.787 -39.553 1.00 68.88 87 ARG A N 1
ATOM 663 C CA . ARG A 1 87 ? 27.284 0.010 -38.345 1.00 68.88 87 ARG A CA 1
ATOM 664 C C . ARG A 1 87 ? 28.217 1.198 -38.599 1.00 68.88 87 ARG A C 1
ATOM 666 O O . ARG A 1 87 ? 27.916 2.296 -38.149 1.00 68.88 87 ARG A O 1
ATOM 673 N N . SER A 1 88 ? 29.270 0.994 -39.392 1.00 73.81 88 SER A N 1
ATOM 674 C CA . SER A 1 88 ? 30.228 2.034 -39.790 1.00 73.81 88 SER A CA 1
ATOM 675 C C . SER A 1 88 ? 29.572 3.224 -40.492 1.00 73.81 88 SER A C 1
ATOM 677 O O . SER A 1 88 ? 29.886 4.374 -40.198 1.00 73.81 88 SER A O 1
ATOM 679 N N . ASP A 1 89 ? 28.634 2.950 -41.398 1.00 77.38 89 ASP A N 1
ATOM 680 C CA . ASP A 1 89 ? 27.963 3.976 -42.196 1.00 77.38 89 ASP A CA 1
ATOM 681 C C . ASP A 1 89 ? 27.016 4.802 -41.307 1.00 77.38 89 ASP A C 1
ATOM 683 O O . ASP A 1 89 ? 26.875 6.013 -41.481 1.00 77.38 89 ASP A O 1
ATOM 687 N N . TRP A 1 90 ? 26.391 4.155 -40.314 1.00 75.94 90 TRP A N 1
ATOM 688 C CA . TRP A 1 90 ? 25.563 4.827 -39.312 1.00 75.94 90 TRP A CA 1
ATOM 689 C C . TRP A 1 90 ? 26.399 5.658 -38.326 1.00 75.94 90 TRP A C 1
ATOM 691 O O . TRP A 1 90 ? 26.036 6.800 -38.046 1.00 75.94 90 TRP A O 1
ATOM 701 N N . GLU A 1 91 ? 27.521 5.126 -37.829 1.00 76.19 91 GLU A N 1
ATOM 702 C CA . GLU A 1 91 ? 28.420 5.833 -36.902 1.00 76.19 91 GLU A CA 1
ATOM 703 C C . GLU A 1 91 ? 28.981 7.113 -37.538 1.00 76.19 91 GLU A C 1
ATOM 705 O O . GLU A 1 91 ? 28.996 8.162 -36.891 1.00 76.19 91 GLU A O 1
ATOM 710 N N . GLN A 1 92 ? 29.359 7.055 -38.820 1.00 79.25 92 GLN A N 1
ATOM 711 C CA . GLN A 1 92 ? 29.813 8.220 -39.578 1.00 79.25 92 GLN A CA 1
ATOM 712 C C . GLN A 1 92 ? 28.703 9.273 -39.715 1.00 79.25 92 GLN A C 1
ATOM 714 O O . GLN A 1 92 ? 28.901 10.434 -39.357 1.00 79.25 92 GLN A O 1
ATOM 719 N N . ALA A 1 93 ? 27.502 8.864 -40.135 1.00 78.25 93 ALA A N 1
ATOM 720 C CA . ALA A 1 93 ? 26.364 9.775 -40.259 1.00 78.25 93 ALA A CA 1
ATOM 721 C C . ALA A 1 93 ? 25.958 10.411 -38.913 1.00 78.25 93 ALA A C 1
ATOM 723 O O . ALA A 1 93 ? 25.597 11.587 -38.863 1.00 78.25 93 ALA A O 1
ATOM 724 N N . TYR A 1 94 ? 26.037 9.661 -37.807 1.00 77.44 94 TYR A N 1
ATOM 725 C CA . TYR A 1 94 ? 25.810 10.189 -36.459 1.00 77.44 94 TYR A CA 1
ATOM 726 C C . TYR A 1 94 ? 26.913 11.174 -36.027 1.00 77.44 94 TYR A C 1
ATOM 728 O O . TYR A 1 94 ? 26.634 12.188 -35.377 1.00 77.44 94 TYR A O 1
ATOM 736 N N . GLY A 1 95 ? 28.167 10.906 -36.399 1.00 81.12 95 GLY A N 1
ATOM 737 C CA . GLY A 1 95 ? 29.309 11.797 -36.191 1.00 81.12 95 GLY A CA 1
ATOM 738 C C . GLY A 1 95 ? 29.118 13.166 -36.846 1.00 81.12 95 GLY A C 1
ATOM 739 O O . GLY A 1 95 ? 29.275 14.181 -36.166 1.00 81.12 95 GLY A O 1
ATOM 740 N N . ASP A 1 96 ? 28.671 13.182 -38.101 1.00 85.38 96 ASP A N 1
ATOM 741 C CA . ASP A 1 96 ? 28.519 14.397 -38.915 1.00 85.38 96 ASP A CA 1
ATOM 742 C C . ASP A 1 96 ? 27.258 15.215 -38.576 1.00 85.38 96 ASP A C 1
ATOM 744 O O . ASP A 1 96 ? 27.164 16.404 -38.892 1.00 85.38 96 ASP A O 1
ATOM 748 N N . ALA A 1 97 ? 26.274 14.604 -37.910 1.00 80.06 97 ALA A N 1
ATOM 749 C CA . ALA A 1 97 ? 25.046 15.283 -37.518 1.00 80.06 97 ALA A CA 1
ATOM 750 C C . ALA A 1 97 ? 25.271 16.278 -36.353 1.00 80.06 97 ALA A C 1
ATOM 752 O O . ALA A 1 97 ? 25.996 15.966 -35.394 1.00 80.06 97 ALA A O 1
ATOM 753 N N . PRO A 1 98 ? 24.606 17.454 -36.370 1.00 79.75 98 PRO A N 1
ATOM 754 C CA . PRO A 1 98 ? 24.671 18.421 -35.278 1.00 79.75 98 PRO A CA 1
ATOM 755 C C . PRO A 1 98 ? 24.045 17.848 -34.001 1.00 79.75 98 PRO A C 1
ATOM 757 O O . PRO A 1 98 ? 22.938 17.306 -34.017 1.00 79.75 98 PRO A O 1
ATOM 760 N N . LYS A 1 99 ? 24.744 17.993 -32.870 1.00 81.94 99 LYS A N 1
ATOM 761 C CA . LYS A 1 99 ? 24.327 17.446 -31.571 1.00 81.94 99 LYS A CA 1
ATOM 762 C C . LYS A 1 99 ? 23.888 18.577 -30.651 1.00 81.94 99 LYS A C 1
ATOM 764 O O . LYS A 1 99 ? 24.542 19.607 -30.556 1.00 81.94 99 LYS A O 1
ATOM 769 N N . ARG A 1 100 ? 22.774 18.377 -29.939 1.00 82.75 100 ARG A N 1
ATOM 770 C CA . ARG A 1 100 ? 22.294 19.337 -28.924 1.00 82.75 100 ARG A CA 1
ATOM 771 C C . ARG A 1 100 ? 23.200 19.412 -27.694 1.00 82.75 100 ARG A C 1
ATOM 773 O O . ARG A 1 100 ? 23.146 20.403 -26.971 1.00 82.75 100 ARG A O 1
ATOM 780 N N . ARG A 1 101 ? 23.922 18.328 -27.409 1.00 79.19 101 ARG A N 1
ATOM 781 C CA . ARG A 1 101 ? 24.845 18.153 -26.286 1.00 79.19 101 ARG A CA 1
ATOM 782 C C . ARG A 1 101 ? 25.918 17.162 -26.706 1.00 79.19 101 ARG A C 1
ATOM 784 O O . ARG A 1 101 ? 25.597 16.190 -27.390 1.00 79.19 101 ARG A O 1
ATOM 791 N N . ASP A 1 102 ? 27.133 17.378 -26.228 1.00 79.12 102 ASP A N 1
ATOM 792 C CA . ASP A 1 102 ? 28.265 16.491 -26.510 1.00 79.12 102 ASP A CA 1
ATOM 793 C C . ASP A 1 102 ? 28.209 15.201 -25.685 1.00 79.12 102 ASP A C 1
ATOM 795 O O . ASP A 1 102 ? 28.714 14.165 -26.107 1.00 79.12 102 ASP A O 1
ATOM 799 N N . ARG A 1 103 ? 27.548 15.249 -24.522 1.00 81.19 103 ARG A N 1
ATOM 800 C CA . ARG A 1 103 ? 27.433 14.130 -23.588 1.00 81.19 103 ARG A CA 1
ATOM 801 C C . ARG A 1 103 ? 26.001 13.994 -23.086 1.00 81.19 103 ARG A C 1
ATOM 803 O O . ARG A 1 103 ? 25.404 14.961 -22.606 1.00 81.19 103 ARG A O 1
ATOM 810 N N . TRP A 1 104 ? 25.463 12.784 -23.186 1.00 82.62 104 TRP A N 1
ATOM 811 C CA . TRP A 1 104 ? 24.187 12.413 -22.589 1.00 82.62 104 TRP A CA 1
ATOM 812 C C . TRP A 1 104 ? 24.466 11.526 -21.393 1.00 82.62 104 TRP A C 1
ATOM 814 O O . TRP A 1 104 ? 25.106 10.490 -21.523 1.00 82.62 104 TRP A O 1
ATOM 824 N N . VAL A 1 105 ? 23.993 11.963 -20.235 1.00 88.56 105 VAL A N 1
ATOM 825 C CA . VAL A 1 105 ? 24.189 11.267 -18.970 1.00 88.56 105 VAL A CA 1
ATOM 826 C C . VAL A 1 105 ? 22.819 11.088 -18.336 1.00 88.56 105 VAL A C 1
ATOM 828 O O . VAL A 1 105 ? 21.975 11.987 -18.394 1.00 88.56 105 VAL A O 1
ATOM 831 N N . THR A 1 106 ? 22.576 9.915 -17.773 1.00 87.94 106 THR A N 1
ATOM 832 C CA . THR A 1 106 ? 21.365 9.646 -16.995 1.00 87.94 106 THR A CA 1
ATOM 833 C C . THR A 1 106 ? 21.393 10.402 -15.660 1.00 87.94 106 THR A C 1
ATOM 835 O O . THR A 1 106 ? 22.433 10.902 -15.231 1.00 87.94 106 THR A O 1
ATOM 838 N N . LEU A 1 107 ? 20.259 10.460 -14.951 1.00 88.38 107 LEU A N 1
ATOM 839 C CA . LEU A 1 107 ? 20.211 11.007 -13.583 1.00 88.38 107 LEU A CA 1
ATOM 840 C C . LEU A 1 107 ? 21.082 10.216 -12.588 1.00 88.38 107 LEU A C 1
ATOM 842 O O . LEU A 1 107 ? 21.413 10.731 -11.527 1.00 88.38 107 LEU A O 1
ATOM 846 N N . SER A 1 108 ? 21.472 8.991 -12.947 1.00 88.50 108 SER A N 1
ATOM 847 C CA . SER A 1 108 ? 22.372 8.125 -12.179 1.00 88.50 108 SER A CA 1
ATOM 848 C C . SER A 1 108 ? 23.841 8.264 -12.593 1.00 88.50 108 SER A C 1
ATOM 850 O O . SER A 1 108 ? 24.656 7.438 -12.206 1.00 88.50 108 SER A O 1
ATOM 852 N N . PHE A 1 109 ? 24.186 9.288 -13.380 1.00 86.50 109 PHE A N 1
ATOM 853 C CA . PHE A 1 109 ? 25.544 9.584 -13.857 1.00 86.50 109 PHE A CA 1
ATOM 854 C C . PHE A 1 109 ? 26.157 8.577 -14.845 1.00 86.50 109 PHE A C 1
ATOM 856 O O . PHE A 1 109 ? 27.329 8.697 -15.192 1.00 86.50 109 PHE A O 1
ATOM 863 N N . GLU A 1 110 ? 25.357 7.645 -15.360 1.00 86.94 110 GLU A N 1
ATOM 864 C CA . GLU A 1 110 ? 25.777 6.715 -16.412 1.00 86.94 110 GLU A CA 1
ATOM 865 C C . GLU A 1 110 ? 25.731 7.377 -17.790 1.00 86.94 110 GLU A C 1
ATOM 867 O O . GLU A 1 110 ? 24.753 8.062 -18.122 1.00 86.94 110 GLU A O 1
ATOM 872 N N . ASP A 1 111 ? 26.759 7.133 -18.603 1.00 84.81 111 ASP A N 1
ATOM 873 C CA . ASP A 1 111 ? 26.818 7.599 -19.985 1.00 84.81 111 ASP A CA 1
ATOM 874 C C . ASP A 1 111 ? 25.805 6.857 -20.857 1.00 84.81 111 ASP A C 1
ATOM 876 O O . ASP A 1 111 ? 25.751 5.627 -20.893 1.00 84.81 111 ASP A O 1
ATOM 880 N N . LEU A 1 112 ? 24.992 7.623 -21.584 1.00 79.25 112 LEU A N 1
ATOM 881 C CA . LEU A 1 112 ? 23.986 7.078 -22.481 1.00 79.25 112 LEU A CA 1
ATOM 882 C C . LEU A 1 112 ? 24.585 6.945 -23.891 1.00 79.25 112 LEU A C 1
ATOM 884 O O . LEU A 1 112 ? 24.828 7.967 -24.544 1.00 79.25 112 LEU A O 1
ATOM 888 N N . PRO A 1 113 ? 24.821 5.719 -24.394 1.00 75.00 113 PRO A N 1
ATOM 889 C CA . PRO A 1 113 ? 25.339 5.539 -25.741 1.00 75.00 113 PRO A CA 1
ATOM 890 C C . PRO A 1 113 ? 24.310 5.994 -26.779 1.00 75.00 113 PRO A C 1
ATOM 892 O O . PRO A 1 113 ? 23.102 5.855 -26.592 1.00 75.00 113 PRO A O 1
ATOM 895 N N . ALA A 1 114 ? 24.800 6.485 -27.917 1.00 71.44 114 ALA A N 1
ATOM 896 C CA . ALA A 1 114 ? 23.964 6.919 -29.036 1.00 71.44 114 ALA A CA 1
ATOM 897 C C . ALA A 1 114 ? 23.114 5.787 -29.648 1.00 71.44 114 ALA A C 1
ATOM 899 O O . ALA A 1 114 ? 22.074 6.047 -30.251 1.00 71.44 114 ALA A O 1
ATOM 900 N N . LEU A 1 115 ? 23.558 4.534 -29.497 1.00 66.62 115 LEU A N 1
ATOM 901 C CA . LEU A 1 115 ? 22.862 3.334 -29.952 1.00 66.62 115 LEU A CA 1
ATOM 902 C C . LEU A 1 115 ? 23.269 2.142 -29.077 1.00 66.62 115 LEU A C 1
ATOM 904 O O . LEU A 1 115 ? 24.452 1.830 -28.967 1.00 66.62 115 LEU A O 1
ATOM 908 N N . GLY A 1 116 ? 22.292 1.474 -28.462 1.00 61.75 116 GLY A N 1
ATOM 909 C CA . GLY A 1 116 ? 22.486 0.218 -27.735 1.00 61.75 116 GLY A CA 1
ATOM 910 C C . GLY A 1 116 ? 21.759 -0.912 -28.452 1.00 61.75 116 GLY A C 1
ATOM 911 O O . GLY A 1 116 ? 20.532 -0.903 -28.506 1.00 61.75 116 GLY A O 1
ATOM 912 N N . LEU A 1 117 ? 22.494 -1.872 -29.019 1.00 58.62 117 LEU A N 1
ATOM 913 C CA . LEU A 1 117 ? 21.915 -3.027 -29.709 1.00 58.62 117 LEU A CA 1
ATOM 914 C C . LEU A 1 117 ? 22.570 -4.332 -29.232 1.00 58.62 117 LEU A C 1
ATOM 916 O O . LEU A 1 117 ? 23.795 -4.383 -29.129 1.00 58.62 117 LEU A O 1
ATOM 920 N N . PRO A 1 118 ? 21.790 -5.396 -28.975 1.00 63.38 118 PRO A N 1
ATOM 921 C CA . PRO A 1 118 ? 22.319 -6.749 -28.865 1.00 63.38 118 PRO A CA 1
ATOM 922 C C . PRO A 1 118 ? 22.509 -7.359 -30.267 1.00 63.38 118 PRO A C 1
ATOM 924 O O . PRO A 1 118 ? 21.581 -7.378 -31.073 1.00 63.38 118 PRO A O 1
ATOM 927 N N . GLU A 1 119 ? 23.709 -7.865 -30.558 1.00 57.53 119 GLU A N 1
ATOM 928 C CA . GLU A 1 119 ? 24.089 -8.390 -31.885 1.00 57.53 119 GLU A CA 1
ATOM 929 C C . GLU A 1 119 ? 23.744 -9.884 -32.094 1.00 57.53 119 GLU A C 1
ATOM 931 O O . GLU A 1 119 ? 23.732 -10.359 -33.226 1.00 57.53 119 GLU A O 1
ATOM 936 N N . SER A 1 120 ? 23.436 -10.637 -31.032 1.00 63.38 120 SER A N 1
ATOM 937 C CA . SER A 1 120 ? 23.495 -12.112 -31.026 1.00 63.38 120 SER A CA 1
ATOM 938 C C . SER A 1 120 ? 22.175 -12.868 -31.217 1.00 63.38 120 SER A C 1
ATOM 940 O O . SER A 1 120 ? 22.205 -14.085 -31.369 1.00 63.38 120 SER A O 1
ATOM 942 N N . GLY A 1 121 ? 21.011 -12.215 -31.165 1.00 63.44 121 GLY A N 1
ATOM 943 C CA . GLY A 1 121 ? 19.699 -12.892 -31.205 1.00 63.44 121 GLY A CA 1
ATOM 944 C C . GLY A 1 121 ? 19.300 -13.622 -29.909 1.00 63.44 121 GLY A C 1
ATOM 945 O O . GLY A 1 121 ? 18.115 -13.681 -29.598 1.00 63.44 121 GLY A O 1
ATOM 946 N N . GLU A 1 122 ? 20.268 -14.074 -29.115 1.00 64.06 122 GLU A N 1
ATOM 947 C CA . GLU A 1 122 ? 20.091 -14.532 -27.730 1.00 64.06 122 GLU A CA 1
ATOM 948 C C . GLU A 1 122 ? 20.332 -13.379 -26.737 1.00 64.06 122 GLU A C 1
ATOM 950 O O . GLU A 1 122 ? 21.249 -12.573 -26.957 1.00 64.06 122 GLU A O 1
ATOM 955 N N . PRO A 1 123 ? 19.547 -13.268 -25.645 1.00 67.00 123 PRO A N 1
ATOM 956 C CA . PRO A 1 123 ? 19.794 -12.269 -24.618 1.00 67.00 123 PRO A CA 1
ATOM 957 C C . PRO A 1 123 ? 21.117 -12.570 -23.887 1.00 67.00 123 PRO A C 1
ATOM 959 O O . PRO A 1 123 ? 21.366 -13.719 -23.523 1.00 67.00 123 PRO A O 1
ATOM 962 N N . PRO A 1 124 ? 21.958 -11.556 -23.609 1.00 79.62 124 PRO A N 1
ATOM 963 C CA . PRO A 1 124 ? 23.098 -11.706 -22.707 1.00 79.62 124 PRO A CA 1
ATOM 964 C C . PRO A 1 124 ? 22.674 -12.316 -21.366 1.00 79.62 124 PRO A C 1
ATOM 966 O O . PRO A 1 124 ? 21.571 -12.042 -20.895 1.00 79.62 124 PRO A O 1
ATOM 969 N N . GLU A 1 125 ? 23.565 -13.055 -20.703 1.00 79.88 125 GLU A N 1
ATOM 970 C CA . GLU A 1 125 ? 23.284 -13.728 -19.419 1.00 79.88 125 GLU A CA 1
ATOM 971 C C . GLU A 1 125 ? 22.724 -12.768 -18.351 1.00 79.88 125 GLU A C 1
ATOM 973 O O . GLU A 1 125 ? 21.769 -13.085 -17.649 1.00 79.88 125 GLU A O 1
ATOM 978 N N . ARG A 1 126 ? 23.233 -11.527 -18.298 1.00 82.38 126 ARG A N 1
ATOM 979 C CA . ARG A 1 126 ? 22.739 -10.467 -17.393 1.00 82.38 126 ARG A CA 1
ATOM 980 C C . ARG A 1 126 ? 21.307 -9.994 -17.694 1.00 82.38 126 ARG A C 1
ATOM 982 O O . ARG A 1 126 ? 20.712 -9.291 -16.879 1.00 82.38 126 ARG A O 1
ATOM 989 N N . ILE A 1 127 ? 20.771 -10.320 -18.867 1.00 83.38 127 ILE A N 1
ATOM 990 C CA . ILE A 1 127 ? 19.403 -9.999 -19.289 1.00 83.38 127 ILE A CA 1
ATOM 991 C C . ILE A 1 127 ? 18.505 -11.235 -19.146 1.00 83.38 127 ILE A C 1
ATOM 993 O O . ILE A 1 127 ? 17.439 -11.132 -18.540 1.00 83.38 127 ILE A O 1
ATOM 997 N N . GLY A 1 128 ? 18.933 -12.385 -19.675 1.00 79.88 128 GLY A N 1
ATOM 998 C CA . GLY A 1 128 ? 18.203 -13.653 -19.592 1.00 79.88 128 GLY A CA 1
ATOM 999 C C . GLY A 1 128 ? 16.792 -13.632 -20.204 1.00 79.88 128 GLY A C 1
ATOM 1000 O O . GLY A 1 128 ? 16.401 -12.716 -20.942 1.00 79.88 128 GLY A O 1
ATOM 1001 N N . TYR A 1 129 ? 16.016 -14.668 -19.885 1.00 79.19 129 TYR A N 1
ATOM 1002 C CA . TYR A 1 129 ? 14.607 -14.818 -20.257 1.00 79.19 129 TYR A CA 1
ATOM 1003 C C . TYR A 1 129 ? 13.676 -14.390 -19.102 1.00 79.19 129 TYR A C 1
ATOM 1005 O O . TYR A 1 129 ? 14.065 -14.448 -17.935 1.00 79.19 129 TYR A O 1
ATOM 1013 N N . PRO A 1 130 ? 12.448 -13.902 -19.379 1.00 83.62 130 PRO A N 1
ATOM 1014 C CA . PRO A 1 130 ? 11.494 -13.580 -18.317 1.00 83.62 130 PRO A CA 1
ATOM 1015 C C . PRO A 1 130 ? 11.123 -14.842 -17.526 1.00 83.62 130 PRO A C 1
ATOM 1017 O O . PRO A 1 130 ? 10.948 -15.909 -18.105 1.00 83.62 130 PRO A O 1
ATOM 1020 N N . GLY A 1 131 ? 10.944 -14.716 -16.211 1.00 85.25 131 GLY A N 1
ATOM 1021 C CA . GLY A 1 131 ? 10.645 -15.848 -15.328 1.00 85.25 131 GLY A CA 1
ATOM 1022 C C . GLY A 1 131 ? 11.857 -16.682 -14.911 1.00 85.25 131 GLY A C 1
ATOM 1023 O O . GLY A 1 131 ? 11.685 -17.623 -14.144 1.00 85.25 131 GLY A O 1
ATOM 1024 N N . GLU A 1 132 ? 13.060 -16.317 -15.353 1.00 82.06 132 GLU A N 1
ATOM 1025 C CA . GLU A 1 132 ? 14.310 -16.991 -15.005 1.00 82.06 132 GLU A CA 1
ATOM 1026 C C . GLU A 1 132 ? 15.308 -15.993 -14.417 1.00 82.06 132 GLU A C 1
ATOM 1028 O O . GLU A 1 132 ? 15.289 -14.808 -14.758 1.00 82.06 132 GLU A O 1
ATOM 1033 N N . PHE A 1 133 ? 16.188 -16.464 -13.529 1.00 87.38 133 PHE A N 1
ATOM 1034 C CA . PHE A 1 133 ? 17.295 -15.653 -13.020 1.00 87.38 133 PHE A CA 1
ATOM 1035 C C . PHE A 1 133 ? 18.135 -15.116 -14.202 1.00 87.38 133 PHE A C 1
ATOM 1037 O O . PHE A 1 133 ? 18.418 -15.888 -15.116 1.00 87.38 133 PHE A O 1
ATOM 1044 N N . PRO A 1 134 ? 18.541 -13.828 -14.226 1.00 91.06 134 PRO A N 1
ATOM 1045 C CA . PRO A 1 134 ? 18.499 -12.833 -13.144 1.00 91.06 134 PRO A CA 1
ATOM 1046 C C . PRO A 1 134 ? 17.209 -11.991 -13.061 1.00 91.06 134 PRO A C 1
ATOM 1048 O O . PRO A 1 134 ? 17.188 -10.965 -12.388 1.00 91.06 134 PRO A O 1
ATOM 1051 N N . TYR A 1 135 ? 16.126 -12.402 -13.723 1.00 90.38 135 TYR A N 1
ATOM 1052 C CA . TYR A 1 135 ? 14.805 -11.754 -13.720 1.00 90.38 135 TYR A CA 1
ATOM 1053 C C . TYR A 1 135 ? 14.777 -10.316 -14.254 1.00 90.38 135 TYR A C 1
ATOM 1055 O O . TYR A 1 135 ? 13.787 -9.608 -14.062 1.00 90.38 135 TYR A O 1
ATOM 1063 N N . THR A 1 136 ? 15.804 -9.890 -14.997 1.00 86.88 136 THR A N 1
ATOM 1064 C CA . THR A 1 136 ? 15.885 -8.555 -15.620 1.00 86.88 136 THR A CA 1
ATOM 1065 C C . THR A 1 136 ? 14.667 -8.256 -16.501 1.00 86.88 136 THR A C 1
ATOM 1067 O O . THR A 1 136 ? 14.240 -7.109 -16.611 1.00 86.88 136 THR A O 1
ATOM 1070 N N . ARG A 1 137 ? 14.057 -9.288 -17.103 1.00 80.38 137 ARG A N 1
ATOM 1071 C CA . ARG A 1 137 ? 12.845 -9.179 -17.939 1.00 80.38 137 ARG A CA 1
ATOM 1072 C C . ARG A 1 137 ? 11.532 -9.458 -17.189 1.00 80.38 137 ARG A C 1
ATOM 1074 O O . ARG A 1 137 ? 10.481 -9.541 -17.823 1.00 80.38 137 ARG A O 1
ATOM 1081 N N . GLY A 1 138 ? 11.581 -9.587 -15.864 1.00 86.69 138 GLY A N 1
ATOM 1082 C CA . GLY A 1 138 ? 10.443 -9.839 -14.981 1.00 86.69 138 GLY A CA 1
ATOM 1083 C C . GLY A 1 138 ? 10.453 -11.233 -14.348 1.00 86.69 138 GLY A C 1
ATOM 1084 O O . GLY A 1 138 ? 10.992 -12.187 -14.902 1.00 86.69 138 GLY A O 1
ATOM 1085 N N . ILE A 1 139 ? 9.803 -11.355 -13.187 1.00 93.94 139 ILE A N 1
ATOM 1086 C CA . ILE A 1 139 ? 9.736 -12.591 -12.379 1.00 93.94 139 ILE A CA 1
ATOM 1087 C C . ILE A 1 139 ? 8.774 -13.661 -12.926 1.00 93.94 139 ILE A C 1
ATOM 1089 O O . ILE A 1 139 ? 8.690 -14.760 -12.386 1.00 93.94 139 ILE A O 1
ATOM 1093 N N . HIS A 1 140 ? 8.014 -13.353 -13.978 1.00 86.75 140 HIS A N 1
ATOM 1094 C CA . HIS A 1 140 ? 7.025 -14.258 -14.560 1.00 86.75 140 HIS A CA 1
ATOM 1095 C C . HIS A 1 140 ? 7.287 -14.443 -16.051 1.00 86.75 140 HIS A C 1
ATOM 1097 O O . HIS A 1 140 ? 7.351 -13.457 -16.783 1.00 86.75 140 HIS A O 1
ATOM 1103 N N . ALA A 1 141 ? 7.334 -15.695 -16.511 1.00 88.94 141 ALA A N 1
ATOM 1104 C CA . ALA A 1 141 ? 7.611 -16.030 -17.911 1.00 88.94 141 ALA A CA 1
ATOM 1105 C C . ALA A 1 141 ? 6.624 -15.391 -18.900 1.00 88.94 141 ALA A C 1
ATOM 1107 O O . ALA A 1 141 ? 7.001 -14.934 -19.976 1.00 88.94 141 ALA A O 1
ATOM 1108 N N . THR A 1 142 ? 5.348 -15.297 -18.522 1.00 78.88 142 THR A N 1
ATOM 1109 C CA . THR A 1 142 ? 4.299 -14.703 -19.363 1.00 78.88 142 THR A CA 1
ATOM 1110 C C . THR A 1 142 ? 4.140 -13.193 -19.177 1.00 78.88 142 THR A C 1
ATOM 1112 O O . THR A 1 142 ? 3.395 -12.569 -19.937 1.00 78.88 142 THR A O 1
ATOM 1115 N N . GLY A 1 143 ? 4.767 -12.601 -18.152 1.00 84.19 143 GLY A N 1
ATOM 1116 C CA . GLY A 1 143 ? 4.553 -11.208 -17.751 1.00 84.19 143 GLY A CA 1
ATOM 1117 C C . GLY A 1 143 ? 3.069 -10.812 -17.752 1.00 84.19 143 GLY A C 1
ATOM 1118 O O . GLY A 1 143 ? 2.198 -11.580 -17.330 1.00 84.19 143 GLY A O 1
ATOM 1119 N N . TYR A 1 144 ? 2.771 -9.643 -18.324 1.00 85.38 144 TYR A N 1
ATOM 1120 C CA . TYR A 1 144 ? 1.407 -9.108 -18.4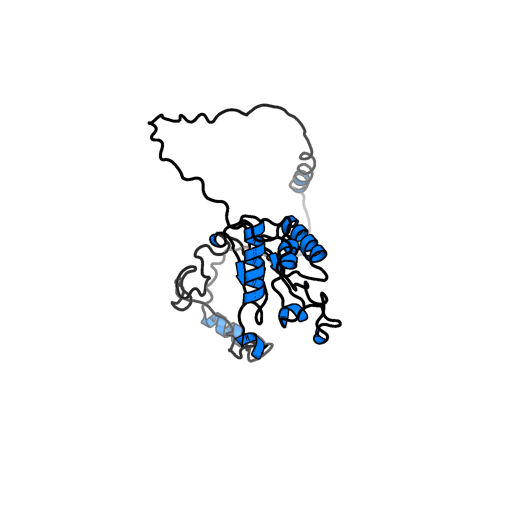14 1.00 85.38 144 TYR A CA 1
ATOM 1121 C C . TYR A 1 144 ? 0.510 -9.782 -19.459 1.00 85.38 144 TYR A C 1
ATOM 1123 O O . TYR A 1 144 ? -0.690 -9.523 -19.475 1.00 85.38 144 TYR A O 1
ATOM 1131 N N . ARG A 1 145 ? 1.050 -10.678 -20.302 1.00 78.44 145 ARG A N 1
ATOM 1132 C CA . ARG A 1 145 ? 0.227 -11.514 -21.196 1.00 78.44 145 ARG A CA 1
ATOM 1133 C C . ARG A 1 145 ? -0.480 -12.634 -20.430 1.00 78.44 145 ARG A C 1
ATOM 1135 O O . ARG A 1 145 ? -1.488 -13.133 -20.911 1.00 78.44 145 ARG A O 1
ATOM 1142 N N . GLY A 1 146 ? 0.050 -13.024 -19.266 1.00 81.25 146 GLY A N 1
ATOM 1143 C CA . GLY A 1 146 ? -0.596 -13.984 -18.366 1.00 81.25 146 GLY A CA 1
ATOM 1144 C C . GLY A 1 146 ? -1.537 -13.303 -17.376 1.00 81.25 146 GLY A C 1
ATOM 1145 O O . GLY A 1 146 ? -2.715 -13.638 -17.303 1.00 81.25 146 GLY A O 1
ATOM 1146 N N . ARG A 1 147 ? -1.027 -12.321 -16.623 1.00 83.50 147 ARG A N 1
ATOM 1147 C CA . ARG A 1 147 ? -1.810 -11.571 -15.634 1.00 83.50 147 ARG A CA 1
ATOM 1148 C C . ARG A 1 147 ? -1.392 -10.105 -15.629 1.00 83.50 147 ARG A C 1
ATOM 1150 O O . ARG A 1 147 ? -0.209 -9.805 -15.498 1.00 83.50 147 ARG A O 1
ATOM 1157 N N . GLN A 1 148 ? -2.361 -9.199 -15.740 1.00 88.12 148 GLN A N 1
ATOM 1158 C CA . GLN A 1 148 ? -2.117 -7.760 -15.612 1.00 88.12 148 GLN A CA 1
ATOM 1159 C C . GLN A 1 148 ? -1.650 -7.400 -14.192 1.00 88.12 148 GLN A C 1
ATOM 1161 O O . GLN A 1 148 ? -1.882 -8.148 -13.236 1.00 88.12 148 GLN A O 1
ATOM 1166 N N . TRP A 1 149 ? -0.987 -6.252 -14.043 1.00 89.00 149 TRP A N 1
ATOM 1167 C CA . TRP A 1 149 ? -0.629 -5.750 -12.718 1.00 89.00 149 TRP A CA 1
ATOM 1168 C C . TRP A 1 149 ? -1.889 -5.465 -11.892 1.00 89.00 149 TRP A C 1
ATOM 1170 O O . TRP A 1 149 ? -2.967 -5.189 -12.421 1.00 89.00 149 TRP A O 1
ATOM 1180 N N . THR A 1 150 ? -1.759 -5.537 -10.569 1.00 87.12 150 THR A N 1
ATOM 1181 C CA . THR A 1 150 ? -2.885 -5.228 -9.682 1.00 87.12 150 THR A CA 1
ATOM 1182 C C . THR A 1 150 ? -3.108 -3.719 -9.680 1.00 87.12 150 THR A C 1
ATOM 1184 O O . THR A 1 150 ? -2.227 -2.972 -9.261 1.00 87.12 150 THR A O 1
ATOM 1187 N N . ILE A 1 151 ? -4.286 -3.266 -10.109 1.00 87.94 151 ILE A N 1
ATOM 1188 C CA . ILE A 1 151 ? -4.720 -1.885 -9.886 1.00 87.94 151 ILE A CA 1
ATOM 1189 C C . ILE A 1 151 ? -5.087 -1.767 -8.410 1.00 87.94 151 ILE A C 1
ATOM 1191 O O . ILE A 1 151 ? -6.030 -2.415 -7.949 1.00 87.94 151 ILE A O 1
ATOM 1195 N N . ARG A 1 152 ? -4.312 -0.977 -7.668 1.00 90.31 152 ARG A N 1
ATOM 1196 C CA . ARG A 1 152 ? -4.461 -0.799 -6.224 1.00 90.31 152 ARG A CA 1
ATOM 1197 C C . ARG A 1 152 ? -4.262 0.671 -5.877 1.00 90.31 152 ARG A C 1
ATOM 1199 O O . ARG A 1 152 ? -3.132 1.111 -5.690 1.00 90.31 152 ARG A O 1
ATOM 1206 N N . GLN A 1 153 ? -5.358 1.420 -5.795 1.00 91.25 153 GLN A N 1
ATOM 1207 C CA . GLN A 1 153 ? -5.286 2.812 -5.377 1.00 91.25 153 GLN A CA 1
ATOM 1208 C C . GLN A 1 153 ? -5.059 2.905 -3.876 1.00 91.25 153 GLN A C 1
ATOM 1210 O O . GLN A 1 153 ? -5.688 2.190 -3.088 1.00 91.25 153 GLN A O 1
ATOM 1215 N N . PHE A 1 154 ? -4.153 3.805 -3.519 1.00 88.81 154 PHE A N 1
ATOM 1216 C CA . PHE A 1 154 ? -3.898 4.224 -2.155 1.00 88.81 154 PHE A CA 1
ATOM 1217 C C . PHE A 1 154 ? -5.009 5.169 -1.707 1.00 88.81 154 PHE A C 1
ATOM 1219 O O . PHE A 1 154 ? -5.266 6.177 -2.366 1.00 88.81 154 PHE A O 1
ATOM 1226 N N . ALA A 1 155 ? -5.720 4.803 -0.642 1.00 91.56 155 ALA A N 1
ATOM 1227 C CA . ALA A 1 155 ? -6.837 5.582 -0.137 1.00 91.56 155 ALA A CA 1
ATOM 1228 C C . ALA A 1 155 ? -6.965 5.470 1.388 1.00 91.56 155 ALA A C 1
ATOM 1230 O O . ALA A 1 155 ? -6.716 4.429 1.993 1.00 91.56 155 ALA A O 1
ATOM 1231 N N . GLY A 1 156 ? -7.382 6.578 1.981 1.00 85.12 156 GLY A N 1
ATOM 1232 C CA . GLY A 1 156 ? -7.613 6.764 3.406 1.00 85.12 156 GLY A CA 1
ATOM 1233 C C . GLY A 1 156 ? -7.731 8.257 3.647 1.00 85.12 156 GLY A C 1
ATOM 1234 O O . GLY A 1 156 ? -6.870 9.006 3.193 1.00 85.12 156 GLY A O 1
ATOM 1235 N N . PHE A 1 157 ? -8.837 8.697 4.236 1.00 84.50 157 PHE A N 1
ATOM 1236 C CA . PHE A 1 157 ? -9.060 10.098 4.585 1.00 84.50 157 PHE A CA 1
ATOM 1237 C C . PHE A 1 157 ? -10.235 10.202 5.555 1.00 84.50 157 PHE A C 1
ATOM 1239 O O . PHE A 1 157 ? -11.254 9.533 5.360 1.00 84.50 157 PHE A O 1
ATOM 1246 N N . ALA A 1 158 ? -10.125 11.100 6.531 1.00 88.19 158 ALA A N 1
ATOM 1247 C CA . ALA A 1 158 ? -11.117 11.325 7.572 1.00 88.19 158 ALA A CA 1
ATOM 1248 C C . ALA A 1 158 ? -11.381 10.059 8.411 1.00 88.19 158 ALA A C 1
ATOM 1250 O O . ALA A 1 158 ? -10.453 9.357 8.812 1.00 88.19 158 ALA A O 1
ATOM 1251 N N . GLY A 1 159 ? -12.649 9.800 8.730 1.00 91.00 159 GLY A N 1
ATOM 1252 C CA . GLY A 1 159 ? -13.061 8.677 9.558 1.00 91.00 159 GLY A CA 1
ATOM 1253 C C . GLY A 1 159 ? -13.083 7.337 8.826 1.00 91.00 159 GLY A C 1
ATOM 1254 O O . GLY A 1 159 ? -12.916 7.221 7.601 1.00 91.00 159 GLY A O 1
ATOM 1255 N N . VAL A 1 160 ? -13.327 6.306 9.626 1.00 95.81 160 VAL A N 1
ATOM 1256 C CA . VAL A 1 160 ? -13.390 4.910 9.203 1.00 95.81 160 VAL A CA 1
ATOM 1257 C C . VAL A 1 160 ? -14.517 4.683 8.196 1.00 95.81 160 VAL A C 1
ATOM 1259 O O . VAL A 1 160 ? -14.299 4.059 7.158 1.00 95.81 160 VAL A O 1
ATOM 1262 N N . GLU A 1 161 ? -15.704 5.239 8.439 1.00 95.31 161 GLU A N 1
ATOM 1263 C CA . GLU A 1 161 ? -16.884 5.055 7.593 1.00 95.31 161 GLU A CA 1
ATOM 1264 C C . GLU A 1 161 ? -16.709 5.706 6.217 1.00 95.31 161 GLU A C 1
ATOM 1266 O O . GLU A 1 161 ? -17.064 5.113 5.194 1.00 95.31 161 GLU A O 1
ATOM 1271 N N . GLN A 1 162 ? -16.123 6.908 6.165 1.00 95.00 162 GLN A N 1
ATOM 1272 C CA . GLN A 1 162 ? -15.835 7.587 4.900 1.00 95.00 162 GLN A CA 1
ATOM 1273 C C . GLN A 1 162 ? -14.796 6.811 4.086 1.00 95.00 162 GLN A C 1
ATOM 1275 O O . GLN A 1 162 ? -14.948 6.654 2.869 1.00 95.00 162 GLN A O 1
ATOM 1280 N N . THR A 1 163 ? -13.763 6.285 4.750 1.00 97.19 163 THR A N 1
ATOM 1281 C CA . THR A 1 163 ? -12.737 5.477 4.086 1.00 97.19 163 THR A CA 1
ATOM 1282 C C . THR A 1 163 ? -13.300 4.134 3.604 1.00 97.19 163 THR A C 1
ATOM 1284 O O . THR A 1 163 ? -13.048 3.755 2.458 1.00 97.19 163 THR A O 1
ATOM 1287 N N . ASN A 1 164 ? -14.140 3.454 4.393 1.00 97.62 164 ASN A N 1
ATOM 1288 C CA . ASN A 1 164 ? -14.840 2.239 3.963 1.00 97.62 164 ASN A CA 1
ATOM 1289 C C . ASN A 1 164 ? -15.709 2.497 2.721 1.00 97.62 164 ASN A C 1
ATOM 1291 O O . ASN A 1 164 ? -15.596 1.787 1.716 1.00 97.62 164 ASN A O 1
ATOM 1295 N N . ALA A 1 165 ? -16.526 3.557 2.744 1.00 96.69 165 ALA A N 1
ATOM 1296 C CA . ALA A 1 165 ? -17.357 3.941 1.606 1.00 96.69 165 ALA A CA 1
ATOM 1297 C C . ALA A 1 165 ? -16.506 4.187 0.348 1.00 96.69 165 ALA A C 1
ATOM 1299 O O . ALA A 1 165 ? -16.872 3.765 -0.755 1.00 96.69 165 ALA A O 1
ATOM 1300 N N . ARG A 1 166 ? -15.328 4.804 0.511 1.00 96.19 166 ARG A N 1
ATOM 1301 C CA . ARG A 1 166 ? -14.367 5.000 -0.577 1.00 96.19 166 ARG A CA 1
ATOM 1302 C C . ARG A 1 166 ? -13.790 3.681 -1.088 1.00 96.19 166 ARG A C 1
ATOM 1304 O O . ARG A 1 166 ? -13.722 3.508 -2.304 1.00 96.19 166 ARG A O 1
ATOM 1311 N N . PHE A 1 167 ? -13.404 2.750 -0.219 1.00 96.75 167 PHE A N 1
ATOM 1312 C CA . PHE A 1 167 ? -12.930 1.428 -0.641 1.00 96.75 167 PHE A CA 1
ATOM 1313 C C . PHE A 1 167 ? -13.989 0.677 -1.437 1.00 96.75 167 PHE A C 1
ATOM 1315 O O . PHE A 1 167 ? -13.701 0.199 -2.532 1.00 96.75 167 PHE A O 1
ATOM 1322 N N . ARG A 1 168 ? -15.228 0.642 -0.946 1.00 96.38 168 ARG A N 1
ATOM 1323 C CA . ARG A 1 168 ? -16.347 0.016 -1.655 1.00 96.38 168 ARG A CA 1
ATOM 1324 C C . ARG A 1 168 ? -16.590 0.651 -3.021 1.00 96.38 168 ARG A C 1
ATOM 1326 O O . ARG A 1 168 ? -16.779 -0.068 -3.998 1.00 96.38 168 ARG A O 1
ATOM 1333 N N . HIS A 1 169 ? -16.535 1.981 -3.106 1.00 96.00 169 HIS A N 1
ATOM 1334 C CA . HIS A 1 169 ? -16.634 2.690 -4.380 1.00 96.00 169 HIS A CA 1
ATOM 1335 C C . HIS A 1 169 ? -15.517 2.271 -5.345 1.00 96.00 169 HIS A C 1
ATOM 1337 O O . HIS A 1 169 ? -15.800 1.904 -6.480 1.00 96.00 169 HIS A O 1
ATOM 1343 N N . LEU A 1 170 ? -14.260 2.271 -4.896 1.00 94.88 170 LEU A N 1
ATOM 1344 C CA . LEU A 1 170 ? -13.113 1.900 -5.727 1.00 94.88 170 LEU A CA 1
ATOM 1345 C C . LEU A 1 170 ? -13.182 0.443 -6.208 1.00 94.88 170 LEU A C 1
ATOM 1347 O O . LEU A 1 170 ? -12.937 0.177 -7.384 1.00 94.88 170 LEU A O 1
ATOM 1351 N N . LEU A 1 171 ? -13.558 -0.489 -5.327 1.00 94.06 171 LEU A N 1
ATOM 1352 C CA . LEU A 1 171 ? -13.782 -1.895 -5.680 1.00 94.06 171 LEU A CA 1
ATOM 1353 C C . LEU A 1 171 ? -14.879 -2.025 -6.748 1.00 94.06 171 LEU A C 1
ATOM 1355 O O . LEU A 1 171 ? -14.688 -2.720 -7.743 1.00 94.06 171 LEU A O 1
ATOM 1359 N N . ALA A 1 172 ? -15.982 -1.283 -6.608 1.00 95.12 172 ALA A N 1
ATOM 1360 C CA . ALA A 1 172 ? -17.046 -1.244 -7.611 1.00 95.12 172 ALA A CA 1
ATOM 1361 C C . ALA A 1 172 ? -16.599 -0.633 -8.957 1.00 95.12 172 ALA A C 1
ATOM 1363 O O . ALA A 1 172 ? -17.170 -0.967 -9.991 1.00 95.12 172 ALA A O 1
ATOM 1364 N N . GLN A 1 173 ? -15.573 0.227 -8.965 1.00 95.88 173 GLN A N 1
ATOM 1365 C CA . GLN A 1 173 ? -14.956 0.776 -10.183 1.00 95.88 173 GLN A CA 1
ATOM 1366 C C . GLN A 1 173 ? -13.870 -0.138 -10.792 1.00 95.88 173 GLN A C 1
ATOM 1368 O O . GLN A 1 173 ? -13.176 0.270 -11.722 1.00 95.88 173 GLN A O 1
ATOM 1373 N N . GLY A 1 174 ? -13.712 -1.373 -10.300 1.00 90.25 174 GLY A N 1
ATOM 1374 C CA . GLY A 1 174 ? -12.805 -2.372 -10.880 1.00 90.25 174 GLY A CA 1
ATOM 1375 C C . GLY A 1 174 ? -11.434 -2.475 -10.209 1.00 90.25 174 GLY A C 1
ATOM 1376 O O . GLY A 1 174 ? -10.538 -3.127 -10.743 1.00 90.25 174 GLY A O 1
ATOM 1377 N N . GLN A 1 175 ? -11.244 -1.865 -9.038 1.00 90.25 175 GLN A N 1
ATOM 1378 C CA . GLN A 1 175 ? -10.053 -2.100 -8.222 1.00 90.25 175 GLN A CA 1
ATOM 1379 C C . GLN A 1 175 ? -10.037 -3.547 -7.690 1.00 90.25 175 GLN A C 1
ATOM 1381 O O . GLN A 1 175 ? -11.050 -4.053 -7.217 1.00 90.25 175 GLN A O 1
ATOM 1386 N N . HIS A 1 176 ? -8.880 -4.216 -7.734 1.00 83.00 176 HIS A N 1
ATOM 1387 C CA . HIS A 1 176 ? -8.752 -5.643 -7.370 1.00 83.00 176 HIS A CA 1
ATOM 1388 C C . HIS A 1 176 ? -8.231 -5.890 -5.942 1.00 83.00 176 HIS A C 1
ATOM 1390 O O . HIS A 1 176 ? -8.076 -7.030 -5.508 1.00 83.00 176 HIS A O 1
ATOM 1396 N N . GLY A 1 177 ? -7.908 -4.826 -5.212 1.00 91.06 177 GLY A N 1
ATOM 1397 C CA . GLY A 1 177 ? -7.390 -4.883 -3.850 1.00 91.06 177 GLY A CA 1
ATOM 1398 C C . GLY A 1 177 ? -7.292 -3.487 -3.262 1.00 91.06 177 GLY A C 1
ATOM 1399 O O . GLY A 1 177 ? -7.116 -2.527 -4.003 1.00 91.06 177 GLY A O 1
ATOM 1400 N N . VAL A 1 178 ? -7.386 -3.347 -1.948 1.00 94.12 178 VAL A N 1
ATOM 1401 C CA . VAL A 1 178 ? -7.363 -2.046 -1.257 1.00 94.12 178 VAL A CA 1
ATOM 1402 C C . VAL A 1 178 ? -5.963 -1.720 -0.741 1.00 94.12 178 VAL A C 1
ATOM 1404 O O . VAL A 1 178 ? -5.180 -2.626 -0.451 1.00 94.12 178 VAL A O 1
ATOM 1407 N N . SER A 1 179 ? -5.607 -0.439 -0.677 1.00 96.38 179 SER A N 1
ATOM 1408 C CA . SER A 1 179 ? -4.383 0.020 -0.013 1.00 96.38 179 SER A CA 1
ATOM 1409 C C . SER A 1 179 ? -4.732 1.128 0.961 1.00 96.38 179 SER A C 1
ATOM 1411 O O . SER A 1 179 ? -5.267 2.154 0.542 1.00 96.38 179 SER A O 1
ATOM 1413 N N . VAL A 1 180 ? -4.468 0.883 2.241 1.00 97.69 180 VAL A N 1
ATOM 1414 C CA . VAL A 1 180 ? -4.874 1.743 3.350 1.00 97.69 180 VAL A CA 1
ATOM 1415 C C . VAL A 1 180 ? -3.798 2.786 3.625 1.00 97.69 180 VAL A C 1
ATOM 1417 O O . VAL A 1 180 ? -2.641 2.428 3.873 1.00 97.69 180 VAL A O 1
ATOM 1420 N N . ALA A 1 181 ? -4.201 4.056 3.584 1.00 97.44 181 ALA A N 1
ATOM 1421 C CA . ALA A 1 181 ? -3.437 5.198 4.076 1.00 97.44 181 ALA A CA 1
ATOM 1422 C C . ALA A 1 181 ? -3.896 5.546 5.495 1.00 97.44 181 ALA A C 1
ATOM 1424 O O . ALA A 1 181 ? -5.073 5.843 5.689 1.00 97.44 181 ALA A O 1
ATOM 1425 N N . PHE A 1 182 ? -2.990 5.509 6.468 1.00 98.00 182 PHE A N 1
ATOM 1426 C CA . PHE A 1 182 ? -3.282 5.860 7.860 1.00 98.00 182 PHE A CA 1
ATOM 1427 C C . PHE A 1 182 ? -2.913 7.313 8.147 1.00 98.00 182 PHE A C 1
ATOM 1429 O O . PHE A 1 182 ? -2.055 7.876 7.467 1.00 98.00 182 PHE A O 1
ATOM 1436 N N . ASP A 1 183 ? -3.578 7.922 9.124 1.00 97.31 183 ASP A N 1
ATOM 1437 C CA . ASP A 1 183 ? -3.248 9.275 9.567 1.00 97.31 183 ASP A CA 1
ATOM 1438 C C . ASP A 1 183 ? -1.931 9.337 10.368 1.00 97.31 183 ASP A C 1
ATOM 1440 O O . ASP A 1 183 ? -1.373 8.312 10.770 1.00 97.31 183 ASP A O 1
ATOM 1444 N N . MET A 1 184 ? -1.411 10.547 10.604 1.00 96.31 184 MET A N 1
ATOM 1445 C CA . MET A 1 184 ? -0.145 10.723 11.327 1.00 96.31 184 MET A CA 1
ATOM 1446 C C . MET A 1 184 ? -0.170 10.121 12.744 1.00 96.31 184 MET A C 1
ATOM 1448 O O . MET A 1 184 ? 0.786 9.419 13.078 1.00 96.31 184 MET A O 1
ATOM 1452 N N . PRO A 1 185 ? -1.210 10.319 13.582 1.00 97.00 185 PRO A N 1
ATOM 1453 C CA . PRO A 1 185 ? -1.288 9.679 14.895 1.00 97.00 185 PRO A CA 1
ATOM 1454 C C . PRO A 1 185 ? -1.163 8.155 14.824 1.00 97.00 185 PRO A C 1
ATOM 1456 O O . PRO A 1 185 ? -0.308 7.586 15.507 1.00 97.00 185 PRO A O 1
ATOM 1459 N N . THR A 1 186 ? -1.920 7.508 13.932 1.00 97.31 186 THR A N 1
ATOM 1460 C CA . THR A 1 186 ? -1.863 6.057 13.721 1.00 97.31 186 THR A CA 1
ATOM 1461 C C . THR A 1 186 ? -0.476 5.627 13.249 1.00 97.31 186 THR A C 1
ATOM 1463 O O . THR A 1 186 ? 0.072 4.659 13.773 1.00 97.31 186 THR A O 1
ATOM 1466 N N . LEU A 1 187 ? 0.135 6.353 12.301 1.00 96.88 187 LEU A N 1
ATOM 1467 C CA . LEU A 1 187 ? 1.494 6.080 11.812 1.00 96.88 187 LEU A CA 1
ATOM 1468 C C . LEU A 1 187 ? 2.546 6.177 12.930 1.00 96.88 187 LEU A C 1
ATOM 1470 O O . LEU A 1 187 ? 3.503 5.401 12.937 1.00 96.88 187 LEU A O 1
ATOM 1474 N N . MET A 1 188 ? 2.354 7.088 13.889 1.00 96.62 188 MET A N 1
ATOM 1475 C CA . MET A 1 188 ? 3.237 7.303 15.042 1.00 96.62 188 MET A CA 1
ATOM 1476 C C . MET A 1 188 ? 2.890 6.426 16.261 1.00 96.62 188 MET A C 1
ATOM 1478 O O . MET A 1 188 ? 3.568 6.497 17.286 1.00 96.62 188 MET A O 1
ATOM 1482 N N . GLY A 1 189 ? 1.852 5.586 16.179 1.00 96.44 189 GLY A N 1
ATOM 1483 C CA . GLY A 1 189 ? 1.422 4.700 17.270 1.00 96.44 189 GLY A CA 1
ATOM 1484 C C . GLY A 1 189 ? 0.679 5.403 18.413 1.00 96.44 189 GLY A C 1
ATOM 1485 O O . GLY A 1 189 ? 0.584 4.864 19.523 1.00 96.44 189 GLY A O 1
ATOM 1486 N N . LEU A 1 190 ? 0.153 6.598 18.158 1.00 96.62 190 LEU A N 1
ATOM 1487 C CA . LEU A 1 190 ? -0.630 7.394 19.097 1.00 96.62 190 LEU A CA 1
ATOM 1488 C C . LEU A 1 190 ? -2.124 7.095 18.932 1.00 96.62 190 LEU A C 1
ATOM 1490 O O . LEU A 1 190 ? -2.588 6.863 17.823 1.00 96.62 190 LEU A O 1
ATOM 1494 N N . ASP A 1 191 ? -2.860 7.110 20.045 1.00 97.00 191 ASP A N 1
ATOM 1495 C CA . ASP A 1 191 ? -4.328 7.142 20.001 1.00 97.00 191 ASP A CA 1
ATOM 1496 C C . ASP A 1 191 ? -4.796 8.565 19.643 1.00 97.00 191 ASP A C 1
ATOM 1498 O O . ASP A 1 191 ? -4.115 9.546 19.966 1.00 97.00 191 ASP A O 1
ATOM 1502 N N . SER A 1 192 ? -5.971 8.691 19.028 1.00 96.19 192 SER A N 1
ATOM 1503 C CA . SER A 1 192 ? -6.545 9.976 18.601 1.00 96.19 192 SER A CA 1
ATOM 1504 C C . SER A 1 192 ? -6.816 10.964 19.748 1.00 96.19 192 SER A C 1
ATOM 1506 O O . SER A 1 192 ? -6.914 12.167 19.511 1.00 96.19 192 SER A O 1
ATOM 1508 N N . ASP A 1 193 ? -6.916 10.489 20.996 1.00 96.00 193 ASP A N 1
ATOM 1509 C CA . ASP A 1 193 ? -7.057 11.322 22.203 1.00 96.00 193 ASP A CA 1
ATOM 1510 C C . ASP A 1 193 ? -5.710 11.792 22.792 1.00 96.00 193 ASP A C 1
ATOM 1512 O O . ASP A 1 193 ? -5.680 12.525 23.786 1.00 96.00 193 ASP A O 1
ATOM 1516 N N . SER A 1 194 ? -4.587 11.415 22.173 1.00 96.94 194 SER A N 1
ATOM 1517 C CA . SER A 1 194 ? -3.261 11.898 22.551 1.00 96.94 194 SER A CA 1
ATOM 1518 C C . SER A 1 194 ? -3.157 13.415 22.354 1.00 96.94 194 SER A C 1
ATOM 1520 O O . SER A 1 194 ? -3.463 13.915 21.269 1.00 96.94 194 SER A O 1
ATOM 1522 N N . PRO A 1 195 ? -2.611 14.174 23.323 1.00 96.50 195 PRO A N 1
ATOM 1523 C CA . PRO A 1 195 ? -2.329 15.597 23.131 1.00 96.50 195 PRO A CA 1
ATOM 1524 C C . PRO A 1 195 ? -1.426 15.891 21.920 1.00 96.50 195 PRO A C 1
ATOM 1526 O O . PRO A 1 195 ? -1.516 16.971 21.344 1.00 96.50 195 PRO A O 1
ATOM 1529 N N . LEU A 1 196 ? -0.576 14.934 21.521 1.00 96.12 196 LEU A N 1
ATOM 1530 C CA . LEU A 1 196 ? 0.310 15.045 20.353 1.00 96.12 196 LEU A CA 1
ATOM 1531 C C . LEU A 1 196 ? -0.395 14.768 19.014 1.00 96.12 196 LEU A C 1
ATOM 1533 O O . LEU A 1 196 ? 0.196 15.007 17.969 1.00 96.12 196 LEU A O 1
ATOM 1537 N N . ALA A 1 197 ? -1.629 14.256 19.036 1.00 96.25 197 ALA A N 1
ATOM 1538 C CA . ALA A 1 197 ? -2.417 13.966 17.838 1.00 96.25 197 ALA A CA 1
ATOM 1539 C C . ALA A 1 197 ? -3.281 15.157 17.381 1.00 96.25 197 ALA A C 1
ATOM 1541 O O . ALA A 1 197 ? -3.872 15.120 16.299 1.00 96.25 197 ALA A O 1
ATOM 1542 N N . LEU A 1 198 ? -3.381 16.210 18.201 1.00 95.19 198 LEU A N 1
ATOM 1543 C CA . LEU A 1 198 ? -4.268 17.343 17.952 1.00 95.19 198 LEU A CA 1
ATOM 1544 C C . LEU A 1 198 ? -3.983 17.992 16.588 1.00 95.19 198 LEU A C 1
ATOM 1546 O O . LEU A 1 198 ? -2.887 18.485 16.343 1.00 95.19 198 LEU A O 1
ATOM 1550 N N . GLY A 1 199 ? -5.006 18.036 15.732 1.00 94.88 199 GLY A N 1
ATOM 1551 C CA . GLY A 1 199 ? -4.934 18.630 14.392 1.00 94.88 1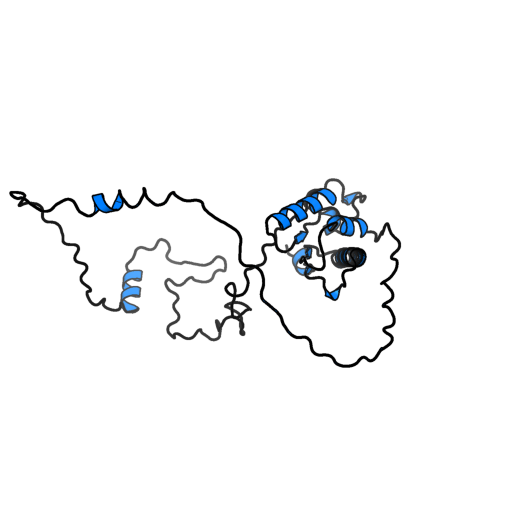99 GLY A CA 1
ATOM 1552 C C . GLY A 1 199 ? -4.556 17.656 13.274 1.00 94.88 199 GLY A C 1
ATOM 1553 O O . GLY A 1 199 ? -4.749 17.995 12.112 1.00 94.88 199 GLY A O 1
ATOM 1554 N N . GLU A 1 200 ? -4.100 16.447 13.605 1.00 96.38 200 GLU A N 1
ATOM 1555 C CA . GLU A 1 200 ? -3.623 15.466 12.620 1.00 96.38 200 GLU A CA 1
ATOM 1556 C C . GLU A 1 200 ? -4.554 14.249 12.459 1.00 96.38 200 GLU A C 1
ATOM 1558 O O . GLU A 1 200 ? -4.441 13.507 11.479 1.00 96.38 200 GLU A O 1
ATOM 1563 N N . VAL A 1 201 ? -5.496 14.055 13.393 1.00 96.62 201 VAL A N 1
ATOM 1564 C CA . VAL A 1 201 ? -6.465 12.944 13.374 1.00 96.62 201 VAL A CA 1
ATOM 1565 C C . VAL A 1 201 ? -7.303 12.978 12.095 1.00 96.62 201 VAL A C 1
ATOM 1567 O O . VAL A 1 201 ? -8.025 13.942 11.831 1.00 96.62 201 VAL A O 1
ATOM 1570 N N . GLY A 1 202 ? -7.221 11.914 11.298 1.00 94.44 202 GLY A N 1
ATOM 1571 C CA . GLY A 1 202 ? -7.963 11.754 10.047 1.00 94.44 202 GLY A CA 1
ATOM 1572 C C . GLY A 1 202 ? -7.551 12.705 8.912 1.00 94.44 202 GLY A C 1
ATOM 1573 O O . GLY A 1 202 ? -8.233 12.755 7.887 1.00 94.44 202 GLY A O 1
ATOM 1574 N N . HIS A 1 203 ? -6.481 13.495 9.068 1.00 92.88 203 HIS A N 1
ATOM 1575 C CA . HIS A 1 203 ? -6.137 14.551 8.109 1.00 92.88 203 HIS A CA 1
ATOM 1576 C C . HIS A 1 203 ? -5.461 14.005 6.841 1.00 92.88 203 HIS A C 1
ATOM 1578 O O . HIS A 1 203 ? -5.906 14.278 5.727 1.00 92.88 203 HIS A O 1
ATOM 1584 N N . CYS A 1 204 ? -4.400 13.207 6.985 1.00 93.25 204 CYS A N 1
ATOM 1585 C CA . CYS A 1 204 ? -3.658 12.631 5.853 1.00 93.25 204 CYS A CA 1
ATOM 1586 C C . CYS A 1 204 ? -4.017 11.166 5.543 1.00 93.25 204 CYS A C 1
ATOM 1588 O O . CYS A 1 204 ? -3.482 10.588 4.597 1.00 93.25 204 CYS A O 1
ATOM 1590 N N . GLY A 1 205 ? -4.921 10.570 6.320 1.00 96.56 205 GLY A N 1
ATOM 1591 C CA . GLY A 1 205 ? -5.290 9.164 6.221 1.00 96.56 205 GLY A CA 1
ATOM 1592 C C . GLY A 1 205 ? -6.477 8.828 7.113 1.00 96.56 205 GLY A C 1
ATOM 1593 O O . GLY A 1 205 ? -7.104 9.725 7.670 1.00 96.56 205 GLY A O 1
ATOM 1594 N N . VAL A 1 206 ? -6.802 7.541 7.230 1.00 98.00 206 VAL A N 1
ATOM 1595 C CA . VAL A 1 206 ? -7.815 7.067 8.181 1.00 98.00 206 VAL A CA 1
ATOM 1596 C C . VAL A 1 206 ? -7.224 6.958 9.588 1.00 98.00 206 VAL A C 1
ATOM 1598 O O . VAL A 1 206 ? -6.114 6.447 9.748 1.00 98.00 206 VAL A O 1
ATOM 1601 N N . ALA A 1 207 ? -7.970 7.420 10.591 1.00 97.06 207 ALA A N 1
ATOM 1602 C CA . ALA A 1 207 ? -7.637 7.234 12.003 1.00 97.06 207 ALA A CA 1
ATOM 1603 C C . ALA A 1 207 ? -8.036 5.825 12.467 1.00 97.06 207 ALA A C 1
ATOM 1605 O O . ALA A 1 207 ? -9.182 5.419 12.265 1.00 97.06 207 ALA A O 1
ATOM 1606 N N . ILE A 1 208 ? -7.108 5.081 13.073 1.00 97.62 208 ILE A N 1
ATOM 1607 C CA . ILE A 1 208 ? -7.356 3.752 13.646 1.00 97.62 208 ILE A CA 1
ATOM 1608 C C . ILE A 1 208 ? -6.727 3.705 15.035 1.00 97.62 208 ILE A C 1
ATOM 1610 O O . ILE A 1 208 ? -5.506 3.663 15.155 1.00 97.62 208 ILE A O 1
ATOM 1614 N N . ASP A 1 209 ? -7.550 3.625 16.077 1.00 96.62 209 ASP A N 1
ATOM 1615 C CA . ASP A 1 209 ? -7.075 3.532 17.462 1.00 96.62 209 ASP A CA 1
ATOM 1616 C C . ASP A 1 209 ? -7.179 2.092 17.995 1.00 96.62 209 ASP A C 1
ATOM 1618 O O . ASP A 1 209 ? -6.391 1.656 18.844 1.00 96.62 209 ASP A O 1
ATOM 1622 N N . THR A 1 210 ? -8.167 1.344 17.493 1.00 97.12 210 THR A N 1
ATOM 1623 C CA . THR A 1 210 ? -8.619 0.061 18.039 1.00 97.12 210 THR A CA 1
ATOM 1624 C C . THR A 1 210 ? -8.849 -1.009 16.967 1.00 97.12 210 THR A C 1
ATOM 1626 O O . THR A 1 210 ? -8.887 -0.740 15.765 1.00 97.12 210 THR A O 1
ATOM 1629 N N . ALA A 1 211 ? -9.040 -2.257 17.410 1.00 96.62 211 ALA A N 1
ATOM 1630 C CA . ALA A 1 211 ? -9.423 -3.350 16.518 1.00 96.62 211 ALA A CA 1
ATOM 1631 C C . ALA A 1 211 ? -10.839 -3.157 15.945 1.00 96.62 211 ALA A C 1
ATOM 1633 O O . ALA A 1 211 ? -11.078 -3.536 14.801 1.00 96.62 211 ALA A O 1
ATOM 1634 N N . ASP A 1 212 ? -11.744 -2.525 16.703 1.00 95.94 212 ASP A N 1
ATOM 1635 C CA . ASP A 1 212 ? -13.099 -2.207 16.238 1.00 95.94 212 ASP A CA 1
ATOM 1636 C C . ASP A 1 212 ? -13.070 -1.245 15.043 1.00 95.94 212 ASP A C 1
ATOM 1638 O O . ASP A 1 212 ? -13.816 -1.436 14.0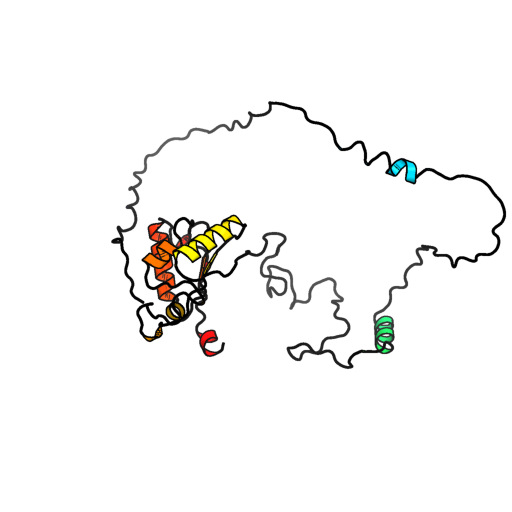84 1.00 95.94 212 ASP A O 1
ATOM 1642 N N . ASP A 1 213 ? -12.177 -0.251 15.060 1.00 97.31 213 ASP A N 1
ATOM 1643 C CA . ASP A 1 213 ? -12.015 0.692 13.946 1.00 97.31 213 ASP A CA 1
ATOM 1644 C C . ASP A 1 213 ? -11.563 -0.039 12.677 1.00 97.31 213 ASP A C 1
ATOM 1646 O O . ASP A 1 213 ? -12.070 0.209 11.586 1.00 97.31 213 ASP A O 1
ATOM 1650 N N . MET A 1 214 ? -10.649 -1.004 12.815 1.00 97.81 214 MET A N 1
ATOM 1651 C CA . MET A 1 214 ? -10.212 -1.839 11.695 1.00 97.81 214 MET A CA 1
ATOM 1652 C C . MET A 1 214 ? -11.329 -2.764 11.188 1.00 97.81 214 MET A C 1
ATOM 1654 O O . MET A 1 214 ? -11.481 -2.944 9.978 1.00 97.81 214 MET A O 1
ATOM 1658 N N . ALA A 1 215 ? -12.130 -3.338 12.088 1.00 97.19 215 ALA A N 1
ATOM 1659 C CA . ALA A 1 215 ? -13.286 -4.149 11.715 1.00 97.19 215 ALA A CA 1
ATOM 1660 C C . ALA A 1 215 ? -14.330 -3.315 10.954 1.00 97.19 215 ALA A C 1
ATOM 1662 O O . ALA A 1 215 ? -14.798 -3.728 9.894 1.00 97.19 215 ALA A O 1
ATOM 1663 N N . MET A 1 216 ? -14.623 -2.102 11.430 1.00 97.19 216 MET A N 1
ATOM 1664 C CA . MET A 1 216 ? -15.499 -1.141 10.755 1.00 97.19 216 MET A CA 1
ATOM 1665 C C . MET A 1 216 ? -14.932 -0.688 9.402 1.00 97.19 216 MET A C 1
ATOM 1667 O O . MET A 1 216 ? -15.681 -0.554 8.433 1.00 97.19 216 MET A O 1
ATOM 1671 N N . LEU A 1 217 ? -13.610 -0.509 9.296 1.00 97.88 217 LEU A N 1
ATOM 1672 C CA . LEU A 1 217 ? -12.943 -0.120 8.051 1.00 97.88 217 LEU A CA 1
ATOM 1673 C C . LEU A 1 217 ? -13.188 -1.132 6.931 1.00 97.88 217 LEU A C 1
ATOM 1675 O O . LEU A 1 217 ? -13.329 -0.745 5.768 1.00 97.88 217 LEU A O 1
ATOM 1679 N N . PHE A 1 218 ? -13.269 -2.416 7.277 1.00 97.75 218 PHE A N 1
ATOM 1680 C CA . PHE A 1 218 ? -13.501 -3.511 6.337 1.00 97.75 218 PHE A CA 1
ATOM 1681 C C . PHE A 1 218 ? -14.912 -4.092 6.391 1.00 97.75 218 PHE A C 1
ATOM 1683 O O . PHE A 1 218 ? -15.163 -5.124 5.764 1.00 97.75 218 PHE A O 1
ATOM 1690 N N . ASP A 1 219 ? -15.852 -3.425 7.063 1.00 96.81 219 ASP A N 1
ATOM 1691 C CA . ASP A 1 219 ? -17.244 -3.854 7.047 1.00 96.81 219 ASP A CA 1
ATOM 1692 C C . ASP A 1 219 ? -17.765 -3.939 5.605 1.00 96.81 219 ASP A C 1
ATOM 1694 O O . ASP A 1 219 ? -17.499 -3.077 4.758 1.00 96.81 219 ASP A O 1
ATOM 1698 N N . SER A 1 220 ? -18.500 -5.012 5.313 1.00 95.69 220 SER A N 1
ATOM 1699 C CA . SER A 1 220 ? -19.024 -5.304 3.976 1.00 95.69 220 SER A CA 1
ATOM 1700 C C . SER A 1 220 ? -17.958 -5.426 2.861 1.00 95.69 220 SER A C 1
ATOM 1702 O O . SER A 1 220 ? -18.302 -5.352 1.679 1.00 95.69 220 SER A O 1
ATOM 1704 N N . ILE A 1 221 ? -16.676 -5.627 3.198 1.00 96.44 221 ILE A N 1
ATOM 1705 C CA . ILE A 1 221 ? -15.589 -5.939 2.254 1.00 96.44 221 ILE A CA 1
ATOM 1706 C C . ILE A 1 221 ? -15.094 -7.368 2.540 1.00 96.44 221 ILE A C 1
ATOM 1708 O O . ILE A 1 221 ? -14.616 -7.617 3.645 1.00 96.44 221 ILE A O 1
ATOM 1712 N N . PRO A 1 222 ? -15.169 -8.311 1.577 1.00 95.62 222 PRO A N 1
ATOM 1713 C CA . PRO A 1 222 ? -14.834 -9.714 1.822 1.00 95.62 222 PRO A CA 1
ATOM 1714 C C . PRO A 1 222 ? -13.312 -9.924 1.905 1.00 95.62 222 PRO A C 1
ATOM 1716 O O . PRO A 1 222 ? -12.631 -10.066 0.885 1.00 95.62 222 PRO A O 1
ATOM 1719 N N . LEU A 1 223 ? -12.764 -9.969 3.125 1.00 96.62 223 LEU A N 1
ATOM 1720 C CA . LEU A 1 223 ? -11.313 -10.043 3.373 1.00 96.62 223 LEU A CA 1
ATOM 1721 C C . LEU A 1 223 ? -10.642 -11.327 2.849 1.00 96.62 223 LEU A C 1
ATOM 1723 O O . LEU A 1 223 ? -9.445 -11.320 2.568 1.00 96.62 223 LEU A O 1
ATOM 1727 N N . GLY A 1 224 ? -11.395 -12.419 2.677 1.00 95.06 224 GLY A N 1
ATOM 1728 C CA . GLY A 1 224 ? -10.888 -13.664 2.077 1.00 95.06 224 GLY A CA 1
ATOM 1729 C C . GLY A 1 224 ? -10.714 -13.605 0.552 1.00 95.06 224 GLY A C 1
ATOM 1730 O O . GLY A 1 224 ? -10.051 -14.461 -0.036 1.00 95.06 224 GLY A O 1
ATOM 1731 N N . GLU A 1 225 ? -11.291 -12.595 -0.102 1.00 93.44 225 GLU A N 1
ATOM 1732 C CA . GLU A 1 225 ? -11.278 -12.445 -1.563 1.00 93.44 225 GLU A CA 1
ATOM 1733 C C . GLU A 1 225 ? -10.477 -11.218 -2.011 1.00 93.44 225 GLU A C 1
ATOM 1735 O O . GLU A 1 225 ? -9.798 -11.246 -3.043 1.00 93.44 225 GLU A O 1
ATOM 1740 N N . VAL A 1 226 ? -10.525 -10.144 -1.221 1.00 93.50 226 VAL A N 1
ATOM 1741 C CA . VAL A 1 226 ? -9.862 -8.874 -1.516 1.00 93.50 226 VAL A CA 1
ATOM 1742 C C . VAL A 1 226 ? -8.469 -8.861 -0.910 1.00 93.50 226 VAL A C 1
ATOM 1744 O O . VAL A 1 226 ? -8.281 -9.089 0.280 1.00 93.50 226 VAL A O 1
ATOM 1747 N N . SER A 1 227 ? -7.468 -8.509 -1.719 1.00 95.12 227 SER A N 1
ATOM 1748 C CA . SER A 1 227 ? -6.130 -8.310 -1.176 1.00 95.12 227 SER A CA 1
ATOM 1749 C C . SER A 1 227 ? -6.012 -6.957 -0.469 1.00 95.12 227 SER A C 1
ATOM 1751 O O . SER A 1 227 ? -6.313 -5.929 -1.079 1.00 95.12 227 SER A O 1
ATOM 1753 N N . VAL A 1 228 ? -5.484 -6.933 0.756 1.00 96.75 228 VAL A N 1
ATOM 1754 C CA . VAL A 1 228 ? -5.317 -5.720 1.576 1.00 96.75 228 VAL A CA 1
ATOM 1755 C C . VAL A 1 228 ? -3.843 -5.334 1.687 1.00 96.75 228 VAL A C 1
ATOM 1757 O O . VAL A 1 228 ? -3.010 -6.131 2.103 1.00 96.75 228 VAL A O 1
ATOM 1760 N N . SER A 1 229 ? -3.506 -4.100 1.323 1.00 97.44 229 SER A N 1
ATOM 1761 C CA . SER A 1 229 ? -2.186 -3.515 1.574 1.00 97.44 229 SER A CA 1
ATOM 1762 C C . SER A 1 229 ? -2.296 -2.469 2.676 1.00 97.44 229 SER A C 1
ATOM 1764 O O . SER A 1 229 ? -3.195 -1.634 2.628 1.00 97.44 229 SER A O 1
ATOM 1766 N N . MET A 1 230 ? -1.384 -2.486 3.641 1.00 98.00 230 MET A N 1
ATOM 1767 C CA . MET A 1 230 ? -1.327 -1.518 4.736 1.00 98.00 230 MET A CA 1
ATOM 1768 C C . MET A 1 230 ? 0.031 -0.818 4.726 1.00 98.00 230 MET A C 1
ATOM 1770 O O . MET A 1 230 ? 1.073 -1.452 4.915 1.00 98.00 230 MET A O 1
ATOM 1774 N N . THR A 1 231 ? 0.010 0.494 4.492 1.00 97.38 231 THR A N 1
ATOM 1775 C CA . THR A 1 231 ? 1.213 1.338 4.480 1.00 97.38 231 THR A CA 1
ATOM 1776 C C . THR A 1 231 ? 1.493 1.812 5.899 1.00 97.38 231 THR A C 1
ATOM 1778 O O . THR A 1 231 ? 1.112 2.909 6.285 1.00 97.38 231 THR A O 1
ATOM 1781 N N . ILE A 1 232 ? 2.076 0.924 6.703 1.00 97.75 232 ILE A N 1
ATOM 1782 C CA . ILE A 1 232 ? 2.343 1.133 8.128 1.00 97.75 232 ILE A CA 1
ATOM 1783 C C . ILE A 1 232 ? 3.682 0.489 8.502 1.00 97.75 232 ILE A C 1
ATOM 1785 O O . ILE A 1 232 ? 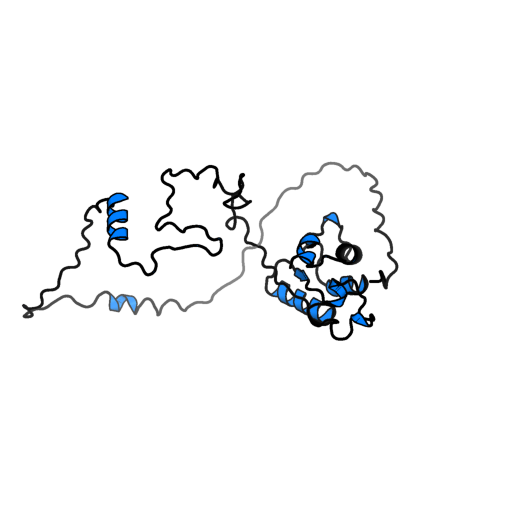4.008 -0.590 7.994 1.00 97.75 232 ILE A O 1
ATOM 1789 N N . ASN A 1 233 ? 4.452 1.149 9.377 1.00 97.56 233 ASN A N 1
ATOM 1790 C CA . ASN A 1 233 ? 5.800 0.717 9.775 1.00 97.56 233 ASN A CA 1
ATOM 1791 C C . ASN A 1 233 ? 5.954 0.659 11.298 1.00 97.56 233 ASN A C 1
ATOM 1793 O O . ASN A 1 233 ? 5.930 -0.434 11.849 1.00 97.56 233 ASN A O 1
ATOM 1797 N N . GLY A 1 234 ? 6.050 1.803 11.987 1.00 95.19 234 GLY A N 1
ATOM 1798 C CA . GLY A 1 234 ? 6.322 1.855 13.434 1.00 95.19 234 GLY A CA 1
ATOM 1799 C C . GLY A 1 234 ? 5.413 0.947 14.282 1.00 95.19 234 GLY A C 1
ATOM 1800 O O . GLY A 1 234 ? 5.918 0.071 14.986 1.00 95.19 234 GLY A O 1
ATOM 1801 N N . PRO A 1 235 ? 4.078 1.093 14.196 1.00 97.00 235 PRO A N 1
ATOM 1802 C CA . PRO A 1 235 ? 3.131 0.229 14.898 1.00 97.00 235 PRO A CA 1
ATOM 1803 C C . PRO A 1 235 ? 2.562 -0.892 14.007 1.00 97.00 235 PRO A C 1
ATOM 1805 O O . PRO A 1 235 ? 1.474 -1.402 14.278 1.00 97.00 235 PRO A O 1
ATOM 1808 N N . ALA A 1 236 ? 3.267 -1.305 12.946 1.00 97.62 236 ALA A N 1
ATOM 1809 C CA . ALA A 1 236 ? 2.756 -2.254 11.952 1.00 97.62 236 ALA A CA 1
ATOM 1810 C C . ALA A 1 236 ? 2.255 -3.574 12.557 1.00 97.62 236 ALA A C 1
ATOM 1812 O O . ALA A 1 236 ? 1.226 -4.094 12.133 1.00 97.62 236 ALA A O 1
ATOM 1813 N N . GLN A 1 237 ? 2.934 -4.089 13.582 1.00 97.00 237 GLN A N 1
ATOM 1814 C CA . GLN A 1 237 ? 2.545 -5.290 14.320 1.00 97.00 237 GLN A CA 1
ATOM 1815 C C . GLN A 1 237 ? 1.174 -5.158 14.998 1.00 97.00 237 GLN A C 1
ATOM 1817 O O . GLN A 1 237 ? 0.415 -6.125 15.037 1.00 97.00 237 GLN A O 1
ATOM 1822 N N . VAL A 1 238 ? 0.835 -3.965 15.496 1.00 97.25 238 VAL A N 1
ATOM 1823 C CA . VAL A 1 238 ? -0.448 -3.704 16.161 1.00 97.25 238 VAL A CA 1
ATOM 1824 C C . VAL A 1 238 ? -1.563 -3.628 15.122 1.00 97.25 238 VAL A C 1
ATOM 1826 O O . VAL A 1 238 ? -2.570 -4.320 15.255 1.00 97.25 238 VAL A O 1
ATOM 1829 N N . LEU A 1 239 ? -1.356 -2.874 14.037 1.00 98.00 239 LEU A N 1
ATOM 1830 C CA . LEU A 1 239 ? -2.337 -2.759 12.951 1.00 98.00 239 LEU A CA 1
ATOM 1831 C C . LEU A 1 239 ? -2.545 -4.093 12.225 1.00 98.00 239 LEU A C 1
ATOM 1833 O O . LEU A 1 239 ? -3.661 -4.412 11.818 1.00 98.00 239 LEU A O 1
ATOM 1837 N N . PHE A 1 240 ? -1.495 -4.906 12.097 1.00 98.00 240 PHE A N 1
ATOM 1838 C CA . PHE A 1 240 ? -1.625 -6.256 11.568 1.00 98.00 240 PHE A CA 1
ATOM 1839 C C . PHE A 1 240 ? -2.484 -7.134 12.479 1.00 98.00 240 PHE A C 1
ATOM 1841 O O . PHE A 1 240 ? -3.390 -7.797 11.981 1.00 98.00 240 PHE A O 1
ATOM 1848 N N . ALA A 1 241 ? -2.285 -7.081 13.801 1.00 98.12 241 ALA A N 1
ATOM 1849 C CA . ALA A 1 241 ? -3.155 -7.781 14.743 1.00 98.12 241 ALA A CA 1
ATOM 1850 C C . ALA A 1 241 ? -4.620 -7.320 14.629 1.00 98.12 241 ALA A C 1
ATOM 1852 O O . ALA A 1 241 ? -5.522 -8.152 14.663 1.00 98.12 241 ALA A O 1
ATOM 1853 N N . PHE A 1 242 ? -4.871 -6.025 14.416 1.00 98.19 242 PHE A N 1
ATOM 1854 C CA . PHE A 1 242 ? -6.227 -5.514 14.186 1.00 98.19 242 PHE A CA 1
ATOM 1855 C C . PHE A 1 242 ? -6.855 -6.068 12.902 1.00 98.19 242 PHE A C 1
ATOM 1857 O O . PHE A 1 242 ? -8.024 -6.447 12.913 1.00 98.19 242 PHE A O 1
ATOM 1864 N N . LEU A 1 243 ? -6.088 -6.184 11.811 1.00 97.94 243 LEU A N 1
ATOM 1865 C CA . LEU A 1 243 ? -6.565 -6.816 10.576 1.00 97.94 243 LEU A CA 1
ATOM 1866 C C . LEU A 1 243 ? -6.902 -8.300 10.790 1.00 97.94 243 LEU A C 1
ATOM 1868 O O . LEU A 1 243 ? -7.890 -8.786 10.242 1.00 97.94 243 LEU A O 1
ATOM 1872 N N . LEU A 1 244 ? -6.103 -9.018 11.586 1.00 97.75 244 LEU A N 1
ATOM 1873 C CA . LEU A 1 244 ? -6.380 -10.417 11.925 1.00 97.75 244 LEU A CA 1
ATOM 1874 C C . LEU A 1 244 ? -7.685 -10.559 12.715 1.00 97.75 244 LEU A C 1
ATOM 1876 O O . LEU A 1 244 ? -8.476 -11.443 12.397 1.00 97.75 244 LEU A O 1
ATOM 1880 N N . VAL A 1 245 ? -7.940 -9.667 13.678 1.00 97.19 245 VAL A N 1
ATOM 1881 C CA . VAL A 1 245 ? -9.213 -9.630 14.417 1.00 97.19 245 VAL A CA 1
ATOM 1882 C C . VAL A 1 245 ? -10.380 -9.357 13.465 1.00 97.19 245 VAL A C 1
ATOM 1884 O O . VAL A 1 245 ? -11.350 -10.108 13.469 1.00 97.19 245 VAL A O 1
ATOM 1887 N N . ALA A 1 246 ? -10.266 -8.361 12.580 1.00 97.19 246 ALA A N 1
ATOM 1888 C CA . ALA A 1 246 ? -11.300 -8.070 11.583 1.00 97.19 246 ALA A CA 1
ATOM 1889 C C . ALA A 1 246 ? -11.594 -9.279 10.669 1.00 97.19 246 ALA A C 1
ATOM 1891 O O . ALA A 1 246 ? -12.748 -9.556 10.341 1.00 97.19 246 ALA A O 1
ATOM 1892 N N . ALA A 1 247 ? -10.564 -10.037 10.282 1.00 97.31 247 ALA A N 1
ATOM 1893 C CA . ALA A 1 247 ? -10.723 -11.261 9.501 1.00 97.31 247 ALA A CA 1
ATOM 1894 C C . ALA A 1 247 ? -11.439 -12.370 10.287 1.00 97.31 247 ALA A C 1
ATOM 1896 O O . ALA A 1 247 ? -12.346 -13.009 9.752 1.00 97.31 247 ALA A O 1
ATOM 1897 N N . GLU A 1 248 ? -11.072 -12.580 11.554 1.00 96.94 248 GLU A N 1
ATOM 1898 C CA . GLU A 1 248 ? -11.734 -13.554 12.429 1.00 96.94 248 GLU A CA 1
ATOM 1899 C C . GLU A 1 248 ? -13.210 -13.218 12.649 1.00 96.94 248 GLU A C 1
ATOM 1901 O O . GLU A 1 248 ? -14.049 -14.118 12.611 1.00 96.94 248 GLU A O 1
ATOM 1906 N N . GLU A 1 249 ? -13.544 -11.936 12.817 1.00 96.12 249 GLU A N 1
ATOM 1907 C CA . GLU A 1 249 ? -14.931 -11.478 12.952 1.00 96.12 249 GLU A CA 1
ATOM 1908 C C . GLU A 1 249 ? -15.763 -11.725 11.685 1.00 96.12 249 GLU A C 1
ATOM 1910 O O . GLU A 1 249 ? -16.957 -12.016 11.782 1.00 96.12 249 GLU A O 1
ATOM 1915 N N . GLN A 1 250 ? -15.137 -11.696 10.503 1.00 96.94 250 GLN A N 1
ATOM 1916 C CA . GLN A 1 250 ? -15.758 -12.115 9.240 1.00 96.94 250 GLN A CA 1
ATOM 1917 C C . GLN A 1 250 ? -15.758 -13.643 9.028 1.00 96.94 250 GLN A C 1
ATOM 1919 O O . GLN A 1 250 ? -16.312 -14.126 8.040 1.00 96.94 250 GLN A O 1
ATOM 1924 N N . GLY A 1 251 ? -15.140 -14.423 9.923 1.00 97.06 251 GLY A N 1
ATOM 1925 C CA . GLY A 1 251 ? -14.991 -15.875 9.784 1.00 97.06 251 GLY A CA 1
ATOM 1926 C C . GLY A 1 251 ? -13.943 -16.311 8.751 1.00 97.06 251 GLY A C 1
ATOM 1927 O O . GLY A 1 251 ? -13.986 -17.449 8.283 1.00 97.06 251 GLY A O 1
ATOM 1928 N N . VAL A 1 252 ? -13.006 -15.431 8.385 1.00 97.62 252 VAL A N 1
ATOM 1929 C CA . VAL A 1 252 ? -11.932 -15.689 7.414 1.00 97.62 252 VAL A CA 1
ATOM 1930 C C . VAL A 1 252 ? -10.698 -16.244 8.131 1.00 97.62 252 VAL A C 1
ATOM 1932 O O . VAL A 1 252 ? -10.223 -15.676 9.113 1.00 97.62 252 VAL A O 1
ATOM 1935 N N . SER A 1 253 ? -10.135 -17.353 7.635 1.00 97.00 253 SER A N 1
ATOM 1936 C CA . SER A 1 253 ? -8.876 -17.882 8.171 1.00 97.00 253 SER A CA 1
ATOM 1937 C C . SER A 1 253 ? -7.716 -16.938 7.858 1.00 97.00 253 SER A C 1
ATOM 1939 O O . SER A 1 253 ? -7.593 -16.450 6.737 1.00 97.00 253 SER A O 1
ATOM 1941 N N . TRP A 1 254 ? -6.776 -16.772 8.792 1.00 96.81 254 TRP A N 1
ATOM 1942 C CA . TRP A 1 254 ? -5.559 -15.984 8.550 1.00 96.81 254 TRP A CA 1
ATOM 1943 C C . TRP A 1 254 ? -4.747 -16.480 7.347 1.00 96.81 254 TRP A C 1
ATOM 1945 O O . TRP A 1 254 ? -4.036 -15.700 6.723 1.00 96.81 254 TRP A O 1
ATOM 1955 N N . ARG A 1 255 ? -4.857 -17.771 7.002 1.00 95.69 255 ARG A N 1
ATOM 1956 C CA . ARG A 1 255 ? -4.187 -18.367 5.833 1.00 95.69 255 ARG A CA 1
ATOM 1957 C C . ARG A 1 255 ? -4.758 -17.895 4.499 1.00 95.69 255 ARG A C 1
ATOM 1959 O O . ARG A 1 255 ? -4.055 -17.959 3.495 1.00 95.69 255 ARG A O 1
ATOM 1966 N N . ASP A 1 256 ? -6.006 -17.440 4.498 1.00 94.94 256 ASP A N 1
ATOM 1967 C CA . ASP A 1 256 ? -6.705 -16.995 3.295 1.00 94.94 256 ASP A CA 1
ATOM 1968 C C . ASP A 1 256 ? -6.511 -15.493 3.043 1.00 94.94 256 ASP A C 1
ATOM 1970 O O . ASP A 1 256 ? -6.788 -15.011 1.942 1.00 94.94 256 ASP A O 1
ATOM 1974 N N . LEU A 1 257 ? -5.978 -14.757 4.027 1.00 96.31 257 LEU A N 1
ATOM 1975 C CA . LEU A 1 257 ? -5.656 -13.343 3.881 1.00 96.31 257 LEU A CA 1
ATOM 1976 C C . LEU A 1 257 ? -4.518 -13.144 2.883 1.00 96.31 257 LEU A C 1
ATOM 1978 O O . LEU A 1 257 ? -3.430 -13.710 2.997 1.00 96.31 257 LEU A O 1
ATOM 1982 N N . ARG A 1 258 ? -4.760 -12.268 1.909 1.00 95.81 258 ARG A N 1
ATOM 1983 C CA . ARG A 1 258 ? -3.775 -11.892 0.893 1.00 95.81 258 ARG A CA 1
ATOM 1984 C C . ARG A 1 258 ? -3.448 -10.429 1.060 1.00 95.81 258 ARG A C 1
ATOM 1986 O O . ARG A 1 258 ? -4.337 -9.584 1.007 1.00 95.81 258 ARG A O 1
ATOM 1993 N N . GLY A 1 259 ? -2.179 -10.080 1.166 1.00 95.69 259 GLY A N 1
ATOM 1994 C CA . GLY A 1 259 ? -1.868 -8.689 1.421 1.00 95.69 259 GLY A CA 1
ATOM 1995 C C . GLY A 1 259 ? -0.405 -8.352 1.502 1.00 95.69 259 GLY A C 1
ATOM 1996 O O . GLY A 1 259 ? 0.472 -9.160 1.203 1.00 95.69 259 GLY A O 1
ATOM 1997 N N . THR A 1 260 ? -0.168 -7.113 1.897 1.00 97.56 260 THR A N 1
ATOM 1998 C CA . THR A 1 260 ? 1.165 -6.584 2.137 1.00 97.56 260 THR A CA 1
ATOM 1999 C C . THR A 1 260 ? 1.105 -5.673 3.347 1.00 97.56 260 THR A C 1
ATOM 2001 O O . THR A 1 260 ? 0.220 -4.829 3.460 1.00 97.56 260 THR A O 1
ATOM 2004 N N . LEU A 1 261 ? 2.059 -5.852 4.246 1.00 96.50 261 LEU A N 1
ATOM 2005 C CA . LEU A 1 261 ? 2.353 -4.929 5.327 1.00 96.50 261 LEU A CA 1
ATOM 2006 C C . LEU A 1 261 ? 3.672 -4.263 4.954 1.00 96.50 261 LEU A C 1
ATOM 2008 O O . LEU A 1 261 ? 4.615 -4.991 4.651 1.00 96.50 261 LEU A O 1
ATOM 2012 N N . GLN A 1 262 ? 3.735 -2.929 4.911 1.00 97.50 262 GLN A N 1
ATOM 2013 C CA . GLN A 1 262 ? 4.964 -2.261 4.473 1.00 97.50 262 GLN A CA 1
ATOM 2014 C C . GLN A 1 262 ? 6.152 -2.650 5.364 1.00 97.50 262 GLN A C 1
ATOM 2016 O O . GLN A 1 262 ? 7.132 -3.163 4.835 1.00 97.50 262 GLN A O 1
ATOM 2021 N N . ASN A 1 263 ? 6.024 -2.479 6.687 1.00 97.12 263 ASN A N 1
ATOM 2022 C CA . ASN A 1 263 ? 6.934 -3.008 7.712 1.00 97.12 263 ASN A CA 1
ATOM 2023 C C . ASN A 1 263 ? 8.439 -2.862 7.397 1.00 97.12 263 ASN A C 1
ATOM 2025 O O . ASN A 1 263 ? 9.241 -3.740 7.716 1.00 97.12 263 ASN A O 1
ATOM 2029 N N . ASP A 1 264 ? 8.820 -1.754 6.765 1.00 97.19 264 ASP A N 1
ATOM 2030 C CA . ASP A 1 264 ? 10.212 -1.414 6.488 1.00 97.19 264 ASP A CA 1
ATOM 2031 C C . ASP A 1 264 ? 10.565 -0.216 7.361 1.00 97.19 264 ASP A C 1
ATOM 2033 O O . ASP A 1 264 ? 10.271 0.936 7.028 1.00 97.19 264 ASP A O 1
ATOM 2037 N N . ILE A 1 265 ? 11.123 -0.520 8.534 1.00 96.44 265 ILE A N 1
ATOM 2038 C CA . ILE A 1 265 ? 11.487 0.486 9.533 1.00 96.44 265 ILE A CA 1
ATOM 2039 C C . ILE A 1 265 ? 12.795 1.195 9.178 1.00 96.44 265 ILE A C 1
ATOM 2041 O O . ILE A 1 265 ? 13.013 2.316 9.618 1.00 96.44 265 ILE A O 1
ATOM 2045 N N . LEU A 1 266 ? 13.669 0.574 8.376 1.00 96.69 266 LEU A N 1
ATOM 2046 C CA . LEU A 1 266 ? 14.964 1.165 8.037 1.00 96.69 266 LEU A CA 1
ATOM 2047 C C . LEU A 1 266 ? 14.782 2.391 7.147 1.00 96.69 266 LEU A C 1
ATOM 2049 O O . LEU A 1 266 ? 15.444 3.403 7.374 1.00 96.69 266 LEU A O 1
ATOM 2053 N N . LYS A 1 267 ? 13.855 2.327 6.183 1.00 96.75 267 LYS A N 1
ATOM 2054 C CA . LYS A 1 267 ? 13.560 3.487 5.337 1.00 96.75 267 LYS A CA 1
ATOM 2055 C C . LYS A 1 267 ? 12.994 4.676 6.117 1.00 96.75 267 LYS A C 1
ATOM 2057 O O . LYS A 1 267 ? 13.300 5.789 5.732 1.00 96.75 267 LYS A O 1
ATOM 2062 N N . GLU A 1 268 ? 12.276 4.467 7.226 1.00 95.00 268 GLU A N 1
ATOM 2063 C CA . GLU A 1 268 ? 11.668 5.559 8.014 1.00 95.00 268 GLU A CA 1
ATOM 2064 C C . GLU A 1 268 ? 12.725 6.476 8.645 1.00 95.00 268 GLU A C 1
ATOM 2066 O O . GLU A 1 268 ? 12.472 7.648 8.902 1.00 95.00 268 GLU A O 1
ATOM 2071 N N . TYR A 1 269 ? 13.932 5.957 8.892 1.00 93.75 269 TYR A N 1
ATOM 2072 C CA . TYR A 1 269 ? 15.055 6.769 9.368 1.00 93.75 269 TYR A CA 1
ATOM 2073 C C . TYR A 1 269 ? 15.754 7.546 8.243 1.00 93.75 269 TYR A C 1
ATOM 2075 O O . TYR A 1 269 ? 16.577 8.415 8.527 1.00 93.75 269 TYR A O 1
ATOM 2083 N N . ILE A 1 270 ? 15.476 7.209 6.981 1.00 95.12 270 ILE A N 1
ATOM 2084 C CA . ILE A 1 270 ? 16.145 7.760 5.799 1.00 95.12 270 ILE A CA 1
ATOM 2085 C C . ILE A 1 270 ? 15.226 8.729 5.039 1.00 95.12 270 ILE A C 1
ATOM 2087 O O . ILE A 1 270 ? 15.721 9.751 4.559 1.00 95.12 270 ILE A O 1
ATOM 2091 N N . ALA A 1 271 ? 13.935 8.408 4.892 1.00 81.19 271 ALA A N 1
ATOM 2092 C CA . ALA A 1 271 ? 12.982 9.109 4.030 1.00 81.19 271 ALA A CA 1
ATOM 2093 C C . ALA A 1 271 ? 11.525 8.965 4.493 1.00 81.19 271 ALA A C 1
ATOM 2095 O O . ALA A 1 271 ? 11.167 7.881 5.006 1.00 81.19 271 ALA A O 1
#